Protein AF-0000000079762335 (afdb_homodimer)

Organism: NCBI:txid410072

Secondary structure (DSSP, 8-state):
--TT--EEEE--GGGHHHHHHHHHHHHHH-SSS---SPPPHHHHHHHHHHHHTTS-EEEEEETTEEEEEEEEEESTT-GGGTTEEEEEEEE-TT-TTSSHHHHHHHHHHHHHHHTT--EEEEEEEE-SS--SS--SHHHHHHHHTT-EEEEEEEEEEEETTEEEEEEEEEEE-S---SSPPPPPPGGG-/--TT--EEEE--GGGHHHHHHHHHHHHHH-SSS---SPPPHHHHHHHHHHHHTTS-EEEEEETTEEEEEEEEEESTTSGGGTTEEEEEEEE-TT-TTSSHHHHHHHHHHHHHHHTT--EEEEEEEE-SS--SS--SHHHHHHHHTT-EEEEEEEEEEEETTEEEEEEEEEEE-S---SSPPPPPPGGG-

Structure (mmCIF, N/CA/C/O backbone):
data_AF-0000000079762335-model_v1
#
loop_
_entity.id
_entity.type
_entity.pdbx_description
1 polymer 'GNAT family N-acetyltransferase'
#
loop_
_atom_site.group_PDB
_atom_site.id
_atom_site.type_symbol
_atom_site.label_atom_id
_atom_site.label_alt_id
_atom_site.label_comp_id
_atom_site.label_asym_id
_atom_site.label_entity_id
_atom_site.label_seq_id
_atom_site.pdbx_PDB_ins_code
_atom_site.Cartn_x
_atom_site.Cartn_y
_atom_site.Cartn_z
_atom_site.occupancy
_atom_site.B_iso_or_equiv
_atom_site.auth_seq_id
_atom_site.auth_comp_id
_atom_site.auth_asym_id
_atom_site.auth_atom_id
_atom_site.pdbx_PDB_model_num
ATOM 1 N N . MET A 1 1 ? -12.805 40.188 17.719 1 39.19 1 MET A N 1
ATOM 2 C CA . MET A 1 1 ? -12.898 38.875 17.109 1 39.19 1 MET A CA 1
ATOM 3 C C . MET A 1 1 ? -11.656 38.031 17.438 1 39.19 1 MET A C 1
ATOM 5 O O . MET A 1 1 ? -10.531 38.469 17.188 1 39.19 1 MET A O 1
ATOM 9 N N . ASN A 1 2 ? -11.445 37.188 18.391 1 46.25 2 ASN A N 1
ATOM 10 C CA . ASN A 1 2 ? -10.258 36.562 18.969 1 46.25 2 ASN A CA 1
ATOM 11 C C . ASN A 1 2 ? -9.445 35.812 17.891 1 46.25 2 ASN A C 1
ATOM 13 O O . ASN A 1 2 ? -9.891 34.812 17.359 1 46.25 2 ASN A O 1
ATOM 17 N N . THR A 1 3 ? -8.609 36.5 17.172 1 55.03 3 THR A N 1
ATOM 18 C CA . THR A 1 3 ? -7.773 36.406 15.969 1 55.03 3 THR A CA 1
ATOM 19 C C . THR A 1 3 ? -6.953 35.125 15.969 1 55.03 3 THR A C 1
ATOM 21 O O . THR A 1 3 ? -6.449 34.719 14.922 1 55.03 3 THR A O 1
ATOM 24 N N . ASN A 1 4 ? -6.883 34.281 17.062 1 70.44 4 ASN A N 1
ATOM 25 C CA . ASN A 1 4 ? -5.934 33.188 17.219 1 70.44 4 ASN A CA 1
ATOM 26 C C . ASN A 1 4 ? -6.613 31.828 17.078 1 70.44 4 ASN A C 1
ATOM 28 O O . ASN A 1 4 ? -5.992 30.781 17.297 1 70.44 4 ASN A O 1
ATOM 32 N N . GLU A 1 5 ? -7.812 32 16.562 1 88.44 5 GLU A N 1
ATOM 33 C CA . GLU A 1 5 ? -8.562 30.75 16.531 1 88.44 5 GLU A CA 1
ATOM 34 C C . GLU A 1 5 ? -8.297 29.984 15.234 1 88.44 5 GLU A C 1
ATOM 36 O O . GLU A 1 5 ? -8.195 30.578 14.156 1 88.44 5 GLU A O 1
ATOM 41 N N . ILE A 1 6 ? -8.141 28.688 15.289 1 94.94 6 ILE A N 1
ATOM 42 C CA . ILE A 1 6 ? -7.934 27.812 14.148 1 94.94 6 ILE A CA 1
ATOM 43 C C . ILE A 1 6 ? -9.281 27.406 13.562 1 94.94 6 ILE A C 1
ATOM 45 O O . ILE A 1 6 ? -10.172 26.953 14.289 1 94.94 6 ILE A O 1
ATOM 49 N N . LYS A 1 7 ? -9.484 27.672 12.25 1 96.69 7 LYS A N 1
ATOM 50 C CA . LYS A 1 7 ? -10.68 27.25 11.531 1 96.69 7 LYS A CA 1
ATOM 51 C C . LYS A 1 7 ? -10.359 26.141 10.547 1 96.69 7 LYS A C 1
ATOM 53 O O . LYS A 1 7 ? -9.375 26.203 9.805 1 96.69 7 LYS A O 1
ATOM 58 N N . ILE A 1 8 ? -11.18 25.078 10.562 1 98.25 8 ILE A N 1
ATOM 59 C CA . ILE A 1 8 ? -11.031 23.969 9.625 1 98.25 8 ILE A CA 1
ATOM 60 C C . ILE A 1 8 ? -12.047 24.109 8.5 1 98.25 8 ILE A C 1
ATOM 62 O O . ILE A 1 8 ? -13.234 24.344 8.75 1 98.25 8 ILE A O 1
ATOM 66 N N . ARG A 1 9 ? -11.625 23.969 7.309 1 98.25 9 ARG A N 1
ATOM 67 C CA . ARG A 1 9 ? -12.531 24.016 6.164 1 98.25 9 ARG A CA 1
ATOM 68 C C . ARG A 1 9 ? -12.039 23.094 5.047 1 98.25 9 ARG A C 1
ATOM 70 O O . ARG A 1 9 ? -10.867 22.719 5.016 1 98.25 9 ARG A O 1
ATOM 77 N N . PRO A 1 10 ? -12.93 22.688 4.086 1 98.62 10 PRO A N 1
ATOM 78 C CA . PRO A 1 10 ? -12.469 21.938 2.922 1 98.62 10 PRO A CA 1
ATOM 79 C C . PRO A 1 10 ? -11.484 22.719 2.053 1 98.62 10 PRO A C 1
ATOM 81 O O . PRO A 1 10 ? -11.633 23.922 1.892 1 98.62 10 PRO A O 1
ATOM 84 N N . ALA A 1 11 ? -10.547 22.031 1.543 1 98.75 11 ALA A N 1
ATOM 85 C CA . ALA A 1 11 ? -9.617 22.625 0.591 1 98.75 11 ALA A CA 1
ATOM 86 C C . ALA A 1 11 ? -10.258 22.781 -0.78 1 98.75 11 ALA A C 1
ATOM 88 O O . ALA A 1 11 ? -11.242 22.109 -1.101 1 98.75 11 ALA A O 1
ATOM 89 N N . THR A 1 12 ? -9.75 23.719 -1.534 1 98.06 12 THR A N 1
ATOM 90 C CA . THR A 1 12 ? -10.047 23.875 -2.955 1 98.06 12 THR A CA 1
ATOM 91 C C . THR A 1 12 ? -8.758 23.906 -3.773 1 98.06 12 THR A C 1
ATOM 93 O O . THR A 1 12 ? -7.66 24 -3.217 1 98.06 12 THR A O 1
ATOM 96 N N . GLU A 1 13 ? -8.93 23.781 -5.039 1 98.25 13 GLU A N 1
ATOM 97 C CA . GLU A 1 13 ? -7.758 23.828 -5.91 1 98.25 13 GLU A CA 1
ATOM 98 C C . GLU A 1 13 ? -7.004 25.141 -5.754 1 98.25 13 GLU A C 1
ATOM 100 O O . GLU A 1 13 ? -5.789 25.203 -5.941 1 98.25 13 GLU A O 1
ATOM 105 N N . ALA A 1 14 ? -7.688 26.172 -5.398 1 98.12 14 ALA A N 1
ATOM 106 C CA . ALA A 1 14 ? -7.082 27.5 -5.234 1 98.12 14 ALA A CA 1
ATOM 107 C C . ALA A 1 14 ? -6.105 27.5 -4.059 1 98.12 14 ALA A C 1
ATOM 109 O O . ALA A 1 14 ? -5.277 28.406 -3.943 1 98.12 14 ALA A O 1
ATOM 110 N N . ASP A 1 15 ? -6.203 26.531 -3.207 1 98.75 15 ASP A N 1
ATOM 111 C CA . ASP A 1 15 ? -5.344 26.438 -2.029 1 98.75 15 ASP A CA 1
ATOM 112 C C . ASP A 1 15 ? -4.027 25.75 -2.361 1 98.75 15 ASP A C 1
ATOM 114 O O . ASP A 1 15 ? -3.127 25.672 -1.521 1 98.75 15 ASP A O 1
ATOM 118 N N . ALA A 1 16 ? -3.879 25.25 -3.553 1 98.88 16 ALA A N 1
ATOM 119 C CA . ALA A 1 16 ? -2.803 24.328 -3.91 1 98.88 16 ALA A CA 1
ATOM 120 C C . ALA A 1 16 ? -1.437 24.938 -3.643 1 98.88 16 ALA A C 1
ATOM 122 O O . ALA A 1 16 ? -0.554 24.297 -3.074 1 98.88 16 ALA A O 1
ATOM 123 N N . ALA A 1 17 ? -1.264 26.156 -4.004 1 98.81 17 ALA A N 1
ATOM 124 C CA . ALA A 1 17 ? 0.036 26.812 -3.844 1 98.81 17 ALA A CA 1
ATOM 125 C C . ALA A 1 17 ? 0.42 26.906 -2.371 1 98.81 17 ALA A C 1
ATOM 127 O O . ALA A 1 17 ? 1.561 26.625 -1.998 1 98.81 17 ALA A O 1
ATOM 128 N N . GLU A 1 18 ? -0.488 27.328 -1.561 1 98.69 18 GLU A N 1
ATOM 129 C CA . GLU A 1 18 ? -0.223 27.469 -0.132 1 98.69 18 GLU A CA 1
ATOM 130 C C . GLU A 1 18 ? 0.026 26.109 0.518 1 98.69 18 GLU A C 1
ATOM 132 O O . GLU A 1 18 ? 0.921 25.969 1.353 1 98.69 18 GLU A O 1
ATOM 137 N N . ILE A 1 19 ? -0.748 25.156 0.157 1 98.88 19 ILE A N 1
ATOM 138 C CA . ILE A 1 19 ? -0.583 23.812 0.705 1 98.88 19 ILE A CA 1
ATOM 139 C C . ILE A 1 19 ? 0.773 23.25 0.287 1 98.88 19 ILE A C 1
ATOM 141 O O . ILE A 1 19 ? 1.482 22.641 1.103 1 98.88 19 ILE A O 1
ATOM 145 N N . LEU A 1 20 ? 1.131 23.438 -0.973 1 98.88 20 LEU A N 1
ATOM 146 C CA . LEU A 1 20 ? 2.42 22.953 -1.468 1 98.88 20 LEU A CA 1
ATOM 147 C C . LEU A 1 20 ? 3.568 23.609 -0.701 1 98.88 20 LEU A C 1
ATOM 149 O O . LEU A 1 20 ? 4.59 22.969 -0.449 1 98.88 20 LEU A O 1
ATOM 153 N N . SER A 1 21 ? 3.404 24.844 -0.386 1 98.5 21 SER A N 1
ATOM 154 C CA . SER A 1 21 ? 4.438 25.547 0.366 1 98.5 21 SER A CA 1
ATOM 155 C C . SER A 1 21 ? 4.648 24.922 1.74 1 98.5 21 SER A C 1
ATOM 157 O O . SER A 1 21 ? 5.746 24.984 2.295 1 98.5 21 SER A O 1
ATOM 159 N N . ILE A 1 22 ? 3.623 24.344 2.303 1 98.5 22 ILE A N 1
ATOM 160 C CA . ILE A 1 22 ? 3.734 23.625 3.562 1 98.5 22 ILE A CA 1
ATOM 161 C C . ILE A 1 22 ? 4.418 22.281 3.322 1 98.5 22 ILE A C 1
ATOM 163 O O . ILE A 1 22 ? 5.246 21.844 4.125 1 98.5 22 ILE A O 1
ATOM 167 N N . TYR A 1 23 ? 4.164 21.641 2.215 1 98.56 23 TYR A N 1
ATOM 168 C CA . TYR A 1 23 ? 4.59 20.281 1.928 1 98.56 23 TYR A CA 1
ATOM 169 C C . TYR A 1 23 ? 6.047 20.25 1.477 1 98.56 23 TYR A C 1
ATOM 171 O O . TYR A 1 23 ? 6.793 19.328 1.838 1 98.56 23 TYR A O 1
ATOM 179 N N . ALA A 1 24 ? 6.484 21.172 0.791 1 98.56 24 ALA A N 1
ATOM 180 C CA . ALA A 1 24 ? 7.773 21.188 0.102 1 98.56 24 ALA A CA 1
ATOM 181 C C . ALA A 1 24 ? 8.922 20.969 1.087 1 98.56 24 ALA A C 1
ATOM 183 O O . ALA A 1 24 ? 9.797 20.141 0.865 1 98.56 24 ALA A O 1
ATOM 184 N N . PRO A 1 25 ? 8.922 21.641 2.217 1 98 25 PRO A N 1
ATOM 185 C CA . PRO A 1 25 ? 10.031 21.422 3.154 1 98 25 PRO A CA 1
ATOM 186 C C . PRO A 1 25 ? 10.055 20 3.725 1 98 25 PRO A C 1
ATOM 188 O O . PRO A 1 25 ? 11.117 19.5 4.109 1 98 25 PRO A O 1
ATOM 191 N N . TYR A 1 26 ? 8.914 19.359 3.83 1 97.88 26 TYR A N 1
ATOM 192 C CA . TYR A 1 26 ? 8.891 17.969 4.273 1 97.88 26 TYR A CA 1
ATOM 193 C C . TYR A 1 26 ? 9.617 17.062 3.283 1 97.88 26 TYR A C 1
ATOM 195 O O . TYR A 1 26 ? 10.172 16.031 3.666 1 97.88 26 TYR A O 1
ATOM 203 N N . ILE A 1 27 ? 9.602 17.391 1.984 1 98.06 27 ILE A N 1
ATOM 204 C CA . ILE A 1 27 ? 10.289 16.625 0.947 1 98.06 27 ILE A CA 1
ATOM 205 C C . ILE A 1 27 ? 11.781 16.953 0.968 1 98.06 27 ILE A C 1
ATOM 207 O O . ILE A 1 27 ? 12.617 16.047 1.004 1 98.06 27 ILE A O 1
ATOM 211 N N . THR A 1 28 ? 12.133 18.234 1.067 1 98.12 28 THR A N 1
ATOM 212 C CA . THR A 1 28 ? 13.508 18.672 0.856 1 98.12 28 THR A CA 1
ATOM 213 C C . THR A 1 28 ? 14.336 18.484 2.129 1 98.12 28 THR A C 1
ATOM 215 O O . THR A 1 28 ? 15.539 18.25 2.066 1 98.12 28 THR A O 1
ATOM 218 N N . ASP A 1 29 ? 13.625 18.5 3.26 1 97.81 29 ASP A N 1
ATOM 219 C CA . ASP A 1 29 ? 14.414 18.656 4.477 1 97.81 29 ASP A CA 1
ATOM 220 C C . ASP A 1 29 ? 14.18 17.5 5.441 1 97.81 29 ASP A C 1
ATOM 222 O O . ASP A 1 29 ? 14.812 17.422 6.492 1 97.81 29 ASP A O 1
ATOM 226 N N . THR A 1 30 ? 13.273 16.594 5.094 1 98.06 30 THR A N 1
ATOM 227 C CA . THR A 1 30 ? 12.969 15.516 6.035 1 98.06 30 THR A CA 1
ATOM 228 C C . THR A 1 30 ? 12.773 14.195 5.297 1 98.06 30 THR A C 1
ATOM 230 O O . THR A 1 30 ? 12.734 14.164 4.066 1 98.06 30 THR A O 1
ATOM 233 N N . ALA A 1 31 ? 12.703 13.125 6.051 1 97.94 31 ALA A N 1
ATOM 234 C CA . ALA A 1 31 ? 12.359 11.805 5.527 1 97.94 31 ALA A CA 1
ATOM 235 C C . ALA A 1 31 ? 10.961 11.375 5.969 1 97.94 31 ALA A C 1
ATOM 237 O O . ALA A 1 31 ? 10.656 10.188 6.016 1 97.94 31 ALA A O 1
ATOM 238 N N . ILE A 1 32 ? 10.188 12.414 6.359 1 96.94 32 ILE A N 1
ATOM 239 C CA . ILE A 1 32 ? 8.812 12.125 6.766 1 96.94 32 ILE A CA 1
ATOM 240 C C . ILE A 1 32 ? 8.031 11.578 5.574 1 96.94 32 ILE A C 1
ATOM 242 O O . ILE A 1 32 ? 7.289 10.602 5.707 1 96.94 32 ILE A O 1
ATOM 246 N N . THR A 1 33 ? 8.164 12.242 4.438 1 95.5 33 THR A N 1
ATOM 247 C CA . THR A 1 33 ? 7.668 11.719 3.172 1 95.5 33 THR A CA 1
ATOM 248 C C . THR A 1 33 ? 8.812 11.156 2.336 1 95.5 33 THR A C 1
ATOM 250 O O . THR A 1 33 ? 9.914 11.719 2.314 1 95.5 33 THR A O 1
ATOM 253 N N . PHE A 1 34 ? 8.609 10.102 1.662 1 96.25 34 PHE A N 1
ATOM 254 C CA . PHE A 1 34 ? 9.664 9.445 0.892 1 96.25 34 PHE A CA 1
ATOM 255 C C . PHE A 1 34 ? 9.68 9.953 -0.543 1 96.25 34 PHE A C 1
ATOM 257 O O . PHE A 1 34 ? 10.18 9.273 -1.442 1 96.25 34 PHE A O 1
ATOM 264 N N . GLU A 1 35 ? 9.109 11.102 -0.723 1 95.69 35 GLU A N 1
ATOM 265 C CA . GLU A 1 35 ? 9.227 11.781 -2.01 1 95.69 35 GLU A CA 1
ATOM 266 C C . GLU A 1 35 ? 10.555 12.516 -2.131 1 95.69 35 GLU A C 1
ATOM 268 O O . GLU A 1 35 ? 11.016 13.141 -1.173 1 95.69 35 GLU A O 1
ATOM 273 N N . TYR A 1 36 ? 11.188 12.43 -3.311 1 96.88 36 TYR A N 1
ATOM 274 C CA . TYR A 1 36 ? 12.484 13.062 -3.529 1 96.88 36 TYR A CA 1
ATOM 275 C C . TYR A 1 36 ? 12.312 14.461 -4.117 1 96.88 36 TYR A C 1
ATOM 277 O O . TYR A 1 36 ? 13.031 15.391 -3.74 1 96.88 36 TYR A O 1
ATOM 285 N N . ASP A 1 37 ? 11.344 14.555 -5.027 1 97.31 37 ASP A N 1
ATOM 286 C CA . ASP A 1 37 ? 11.203 15.789 -5.785 1 97.31 37 ASP A CA 1
ATOM 287 C C . ASP A 1 37 ? 9.906 16.516 -5.43 1 97.31 37 ASP A C 1
ATOM 289 O O . ASP A 1 37 ? 8.852 15.883 -5.332 1 97.31 37 ASP A O 1
ATOM 293 N N . VAL A 1 38 ? 10.016 17.766 -5.285 1 98.31 38 VAL A N 1
ATOM 294 C CA . VAL A 1 38 ? 8.82 18.578 -5.082 1 98.31 38 VAL A CA 1
ATOM 295 C C . VAL A 1 38 ? 7.984 18.594 -6.359 1 98.31 38 VAL A C 1
ATOM 297 O O . VAL A 1 38 ? 8.484 18.922 -7.434 1 98.31 38 VAL A O 1
ATOM 300 N N . PRO A 1 39 ? 6.789 18.188 -6.254 1 98.25 39 PRO A N 1
ATOM 301 C CA . PRO A 1 39 ? 5.969 18.234 -7.469 1 98.25 39 PRO A CA 1
ATOM 302 C C . PRO A 1 39 ? 5.746 19.656 -7.98 1 98.25 39 PRO A C 1
ATOM 304 O O . PRO A 1 39 ? 5.84 20.609 -7.207 1 98.25 39 PRO A O 1
ATOM 307 N N . THR A 1 40 ? 5.395 19.719 -9.219 1 98.62 40 THR A N 1
ATOM 308 C CA . THR A 1 40 ? 4.984 21.016 -9.758 1 98.62 40 THR A CA 1
ATOM 309 C C . THR A 1 40 ? 3.625 21.422 -9.188 1 98.62 40 THR A C 1
ATOM 311 O O . THR A 1 40 ? 2.871 20.594 -8.695 1 98.62 40 THR A O 1
ATOM 314 N N . LEU A 1 41 ? 3.393 22.734 -9.297 1 98.69 41 LEU A N 1
ATOM 315 C CA . LEU A 1 41 ? 2.096 23.219 -8.836 1 98.69 41 LEU A CA 1
ATOM 316 C C . LEU A 1 41 ? 0.96 22.547 -9.602 1 98.69 41 LEU A C 1
ATOM 318 O O . LEU A 1 41 ? -0.076 22.219 -9.023 1 98.69 41 LEU A O 1
ATOM 322 N N . GLU A 1 42 ? 1.124 22.297 -10.875 1 98.62 42 GLU A N 1
ATOM 323 C CA . GLU A 1 42 ? 0.109 21.656 -11.703 1 98.62 42 GLU A CA 1
ATOM 324 C C . GLU A 1 42 ? -0.143 20.219 -11.266 1 98.62 42 GLU A C 1
ATOM 326 O O . GLU A 1 42 ? -1.293 19.812 -11.102 1 98.62 42 GLU A O 1
ATOM 331 N N . GLU A 1 43 ? 0.912 19.531 -11.055 1 98.44 43 GLU A N 1
ATOM 332 C CA . GLU A 1 43 ? 0.799 18.156 -10.586 1 98.44 43 GLU A CA 1
ATOM 333 C C . GLU A 1 43 ? 0.1 18.094 -9.227 1 98.44 43 GLU A C 1
ATOM 335 O O . GLU A 1 43 ? -0.784 17.266 -9.023 1 98.44 43 GLU A O 1
ATOM 340 N N . PHE A 1 44 ? 0.51 18.984 -8.406 1 98.69 44 PHE A N 1
ATOM 341 C CA . PHE A 1 44 ? -0.017 19 -7.047 1 98.69 44 PHE A CA 1
ATOM 342 C C . PHE A 1 44 ? -1.492 19.391 -7.043 1 98.69 44 PHE A C 1
ATOM 344 O O . PHE A 1 44 ? -2.287 18.812 -6.301 1 98.69 44 PHE A O 1
ATOM 351 N N . THR A 1 45 ? -1.851 20.312 -7.832 1 98.75 45 THR A N 1
ATOM 352 C CA . THR A 1 45 ? -3.252 20.688 -7.996 1 98.75 45 THR A CA 1
ATOM 353 C C . THR A 1 45 ? -4.074 19.5 -8.477 1 98.75 45 THR A C 1
ATOM 355 O O . THR A 1 45 ? -5.199 19.281 -8.016 1 98.75 45 THR A O 1
ATOM 358 N N . GLY A 1 46 ? -3.529 18.766 -9.383 1 98.62 46 GLY A N 1
ATOM 359 C CA . GLY A 1 46 ? -4.176 17.547 -9.852 1 98.62 46 GLY A CA 1
ATOM 360 C C . GLY A 1 46 ? -4.398 16.531 -8.75 1 98.62 46 GLY A C 1
ATOM 361 O O . GLY A 1 46 ? -5.434 15.859 -8.703 1 98.62 46 GLY A O 1
ATOM 362 N N . ARG A 1 47 ? -3.43 16.422 -7.828 1 98.31 47 ARG A N 1
ATOM 363 C CA . ARG A 1 47 ? -3.574 15.516 -6.695 1 98.31 47 ARG A CA 1
ATOM 364 C C . ARG A 1 47 ? -4.75 15.922 -5.816 1 98.31 47 ARG A C 1
ATOM 366 O O . ARG A 1 47 ? -5.539 15.07 -5.391 1 98.31 47 ARG A O 1
ATOM 373 N N . ILE A 1 48 ? -4.816 17.203 -5.539 1 98.69 48 ILE A N 1
ATOM 374 C CA . ILE A 1 48 ? -5.902 17.719 -4.715 1 98.69 48 ILE A CA 1
ATOM 375 C C . ILE A 1 48 ? -7.242 17.438 -5.391 1 98.69 48 ILE A C 1
ATOM 377 O O . ILE A 1 48 ? -8.172 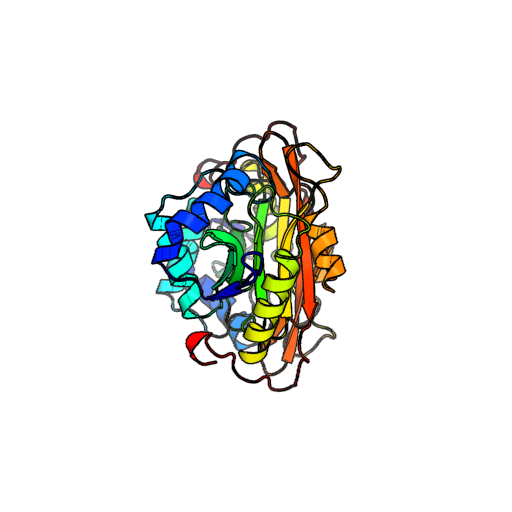16.938 -4.762 1 98.69 48 ILE A O 1
ATOM 381 N N . ARG A 1 49 ? -7.297 17.719 -6.676 1 98.31 49 ARG A N 1
ATOM 382 C CA . ARG A 1 49 ? -8.508 17.5 -7.457 1 98.31 49 ARG A CA 1
ATOM 383 C C . ARG A 1 49 ? -8.93 16.031 -7.422 1 98.31 49 ARG A C 1
ATOM 385 O O . ARG A 1 49 ? -10.109 15.727 -7.234 1 98.31 49 ARG A O 1
ATOM 392 N N . HIS A 1 50 ? -8.023 15.211 -7.625 1 98.06 50 HIS A N 1
ATOM 393 C CA . HIS A 1 50 ? -8.297 13.781 -7.625 1 98.06 50 HIS A CA 1
ATOM 394 C C . HIS A 1 50 ? -8.859 13.32 -6.281 1 98.06 50 HIS A C 1
ATOM 396 O O . HIS A 1 50 ? -9.859 12.602 -6.23 1 98.06 50 HIS A O 1
ATOM 402 N N . THR A 1 51 ? -8.219 13.727 -5.223 1 98.38 51 THR A N 1
ATOM 403 C CA . THR A 1 51 ? -8.641 13.336 -3.879 1 98.38 51 THR A CA 1
ATOM 404 C C . THR A 1 51 ? -10.055 13.836 -3.596 1 98.38 51 THR A C 1
ATOM 406 O O . THR A 1 51 ? -10.891 13.102 -3.066 1 98.38 51 THR A O 1
ATOM 409 N N . LEU A 1 52 ? -10.352 15.008 -3.99 1 98.06 52 LEU A N 1
ATOM 410 C CA . LEU A 1 52 ? -11.617 15.672 -3.684 1 98.06 52 LEU A CA 1
ATOM 411 C C . LEU A 1 52 ? -12.773 14.992 -4.41 1 98.06 52 LEU A C 1
ATOM 413 O O . LEU A 1 52 ? -13.945 15.227 -4.082 1 98.06 52 LEU A O 1
ATOM 417 N N . LYS A 1 53 ? -12.516 14.141 -5.375 1 97.44 53 LYS A N 1
ATOM 418 C CA . LYS A 1 53 ? -13.57 13.406 -6.074 1 97.44 53 LYS A CA 1
ATOM 419 C C . LYS A 1 53 ? -14.312 12.469 -5.125 1 97.44 53 LYS A C 1
ATOM 421 O O . LYS A 1 53 ? -15.5 12.203 -5.312 1 97.44 53 LYS A O 1
ATOM 426 N N . LYS A 1 54 ? -13.609 12.078 -4.074 1 97.88 54 LYS A N 1
ATOM 427 C CA . LYS A 1 54 ? -14.242 11.055 -3.252 1 97.88 54 LYS A CA 1
ATOM 428 C C . LYS A 1 54 ? -13.992 11.312 -1.769 1 97.88 54 LYS A C 1
ATOM 430 O O . LYS A 1 54 ? -14.82 10.969 -0.924 1 97.88 54 LYS A O 1
ATOM 435 N N . TYR A 1 55 ? -12.883 11.898 -1.416 1 98.75 55 TYR A N 1
ATOM 436 C CA . TYR A 1 55 ? -12.461 11.922 -0.021 1 98.75 55 TYR A CA 1
ATOM 437 C C . TYR A 1 55 ? -12.32 13.359 0.481 1 98.75 55 TYR A C 1
ATOM 439 O O . TYR A 1 55 ? -12.188 14.289 -0.314 1 98.75 55 TYR A O 1
ATOM 447 N N . PRO A 1 56 ? -12.305 13.547 1.781 1 98.88 56 PRO A N 1
ATOM 448 C CA . PRO A 1 56 ? -12.094 14.883 2.35 1 98.88 56 PRO A CA 1
ATOM 449 C C . PRO A 1 56 ? -10.648 15.352 2.213 1 98.88 56 PRO A C 1
ATOM 451 O O . PRO A 1 56 ? -9.719 14.547 2.324 1 98.88 56 PRO A O 1
ATOM 454 N N . TYR A 1 57 ? -10.516 16.547 1.956 1 98.94 57 TYR A N 1
ATOM 455 C CA . TYR A 1 57 ? -9.297 17.344 2 1 98.94 57 TYR A CA 1
ATOM 456 C C . TYR A 1 57 ? -9.523 18.641 2.775 1 98.94 57 TYR A C 1
ATOM 458 O O . TYR A 1 57 ? -10.25 19.516 2.318 1 98.94 57 TYR A O 1
ATOM 466 N N . LEU A 1 58 ? -8.867 18.703 3.957 1 98.88 58 LEU A N 1
ATOM 467 C CA . LEU A 1 58 ? -9.164 19.797 4.883 1 98.88 58 LEU A CA 1
ATOM 468 C C . LEU A 1 58 ? -7.926 20.641 5.145 1 98.88 58 LEU A C 1
ATOM 470 O O . LEU A 1 58 ? -6.812 20.125 5.223 1 98.88 58 LEU A O 1
ATOM 474 N N . VAL A 1 59 ? -8.156 21.922 5.371 1 98.81 59 VAL A N 1
ATOM 475 C CA . VAL A 1 59 ? -7.078 22.812 5.758 1 98.81 59 VAL A CA 1
ATOM 476 C C . VAL A 1 59 ? -7.426 23.5 7.082 1 98.81 59 VAL A C 1
ATOM 478 O O . VAL A 1 59 ? -8.602 23.75 7.367 1 98.81 59 VAL A O 1
ATOM 481 N N . ALA A 1 60 ? -6.441 23.703 7.875 1 98.56 60 ALA A N 1
ATOM 482 C CA . ALA A 1 60 ? -6.527 24.531 9.07 1 98.56 60 ALA A CA 1
ATOM 483 C C . ALA A 1 60 ? -6.043 25.953 8.789 1 98.56 60 ALA A C 1
ATOM 485 O O . ALA A 1 60 ? -4.926 26.156 8.297 1 98.56 60 ALA A O 1
ATOM 486 N N . VAL A 1 61 ? -6.879 26.953 9.141 1 97.94 61 VAL A N 1
ATOM 487 C CA . VAL A 1 61 ? -6.582 28.344 8.812 1 97.94 61 VAL A CA 1
ATOM 488 C C . VAL A 1 61 ? -6.5 29.172 10.094 1 97.94 61 VAL A C 1
ATOM 490 O O . VAL A 1 61 ? -7.375 29.062 10.961 1 97.94 61 VAL A O 1
ATOM 493 N N . ARG A 1 62 ? -5.441 29.859 10.227 1 95.75 62 ARG A N 1
ATOM 494 C CA . ARG A 1 62 ? -5.246 30.844 11.289 1 95.75 62 ARG A CA 1
ATOM 495 C C . ARG A 1 62 ? -4.77 32.156 10.719 1 95.75 62 ARG A C 1
ATOM 497 O O . ARG A 1 62 ? -3.779 32.219 9.984 1 95.75 62 ARG A O 1
ATOM 504 N N . ASP A 1 63 ? -5.461 33.281 11.031 1 92.81 63 ASP A N 1
ATOM 505 C CA . ASP A 1 63 ? -5.102 34.625 10.555 1 92.81 63 ASP A CA 1
ATOM 506 C C . ASP A 1 63 ? -4.949 34.656 9.039 1 92.81 63 ASP A C 1
ATOM 508 O O . ASP A 1 63 ? -3.93 35.094 8.516 1 92.81 63 ASP A O 1
ATOM 512 N N . SER A 1 64 ? -5.824 33.938 8.312 1 94.19 64 SER A N 1
ATOM 513 C CA . SER A 1 64 ? -5.961 33.906 6.863 1 94.19 64 SER A CA 1
ATOM 514 C C . SER A 1 64 ? -4.816 33.156 6.211 1 94.19 64 SER A C 1
ATOM 516 O O . SER A 1 64 ? -4.578 33.281 5.008 1 94.19 64 SER A O 1
ATOM 518 N N . GLU A 1 65 ? -4.176 32.375 7.055 1 96.25 65 GLU A N 1
ATOM 519 C CA . GLU A 1 65 ? -3.086 31.531 6.551 1 96.25 65 GLU A CA 1
ATOM 520 C C . GLU A 1 65 ? -3.352 30.062 6.812 1 96.25 65 GLU A C 1
ATOM 522 O O . GLU A 1 65 ? -3.801 29.688 7.898 1 96.25 65 GLU A O 1
ATOM 527 N N . ILE A 1 66 ? -3.096 29.281 5.789 1 98.25 66 ILE A N 1
ATOM 528 C CA . ILE A 1 66 ? -3.176 27.844 6.008 1 98.25 66 ILE A CA 1
ATOM 529 C C . ILE A 1 66 ? -1.957 27.375 6.797 1 98.25 66 ILE A C 1
ATOM 531 O O . ILE A 1 66 ? -0.817 27.562 6.367 1 98.25 66 ILE A O 1
ATOM 535 N N . ILE A 1 67 ? -2.209 26.719 7.953 1 97.94 67 ILE A N 1
ATOM 536 C CA . ILE A 1 67 ? -1.094 26.344 8.82 1 97.94 67 ILE A CA 1
ATOM 537 C C . ILE A 1 67 ? -0.994 24.828 8.914 1 97.94 67 ILE A C 1
ATOM 539 O O . ILE A 1 67 ? -0.141 24.297 9.633 1 97.94 67 ILE A O 1
ATOM 543 N N . GLY A 1 68 ? -1.821 24.078 8.227 1 98.44 68 GLY A N 1
ATOM 544 C CA . GLY A 1 68 ? -1.813 22.625 8.148 1 98.44 68 GLY A CA 1
ATOM 545 C C . GLY A 1 68 ? -2.949 22.062 7.309 1 98.44 68 GLY A C 1
ATOM 546 O O . GLY A 1 68 ? -3.865 22.797 6.93 1 98.44 68 GLY A O 1
ATOM 547 N N . TYR A 1 69 ? -2.812 20.844 6.973 1 98.81 69 TYR A N 1
ATOM 548 C CA . TYR A 1 69 ? -3.873 20.203 6.211 1 98.81 69 TYR A CA 1
ATOM 549 C C . TYR A 1 69 ? -3.871 18.688 6.457 1 98.81 69 TYR A C 1
ATOM 551 O O . TYR A 1 69 ? -2.877 18.125 6.926 1 98.81 69 TYR A O 1
ATOM 559 N N . ALA A 1 70 ? -4.961 18.078 6.234 1 98.81 70 ALA A N 1
ATOM 560 C CA . ALA A 1 70 ? -5.164 16.625 6.309 1 98.81 70 ALA A CA 1
ATOM 561 C C . ALA A 1 70 ? -6.109 16.156 5.211 1 98.81 70 ALA A C 1
ATOM 563 O O . ALA A 1 70 ? -7.016 16.875 4.801 1 98.81 70 ALA A O 1
ATOM 564 N N . TYR A 1 71 ? -5.863 15 4.746 1 98.88 71 TYR A N 1
ATOM 565 C CA . TYR A 1 71 ? -6.754 14.414 3.752 1 98.88 71 TYR A CA 1
ATOM 566 C C . TYR A 1 71 ? -6.754 12.898 3.842 1 98.88 71 TYR A C 1
ATOM 568 O O . TYR A 1 71 ? -5.902 12.305 4.512 1 98.88 71 TYR A O 1
ATOM 576 N N . ALA A 1 72 ? -7.727 12.312 3.281 1 98.75 72 ALA A N 1
ATOM 577 C CA . ALA A 1 72 ? -7.797 10.859 3.158 1 98.75 72 ALA A CA 1
ATOM 578 C C . ALA A 1 72 ? -7.711 10.43 1.696 1 98.75 72 ALA A C 1
ATOM 580 O O . ALA A 1 72 ? -7.812 11.258 0.791 1 98.75 72 ALA A O 1
ATOM 581 N N . GLY A 1 73 ? -7.465 9.242 1.473 1 98.31 73 GLY A N 1
ATOM 582 C CA . GLY A 1 73 ? -7.434 8.617 0.158 1 98.31 73 GLY A CA 1
ATOM 583 C C . GLY A 1 73 ? -7.738 7.133 0.192 1 98.31 73 GLY A C 1
ATOM 584 O O . GLY A 1 73 ? -8.023 6.578 1.254 1 98.31 73 GLY A O 1
ATOM 585 N N . ALA A 1 74 ? -7.68 6.598 -1.024 1 96.94 74 ALA A N 1
ATOM 586 C CA . ALA A 1 74 ? -7.984 5.176 -1.138 1 96.94 74 ALA A CA 1
ATOM 587 C C . ALA A 1 74 ? -6.914 4.328 -0.454 1 96.94 74 ALA A C 1
ATOM 589 O O . ALA A 1 74 ? -5.727 4.656 -0.507 1 96.94 74 ALA A O 1
ATOM 590 N N . PHE A 1 75 ? -7.355 3.285 0.202 1 96.44 75 PHE A N 1
ATOM 591 C CA . PHE A 1 75 ? -6.473 2.24 0.709 1 96.44 75 PHE A CA 1
ATOM 592 C C . PHE A 1 75 ? -6.336 1.109 -0.304 1 96.44 75 PHE A C 1
ATOM 594 O O . PHE A 1 75 ? -7.305 0.396 -0.581 1 96.44 75 PHE A O 1
ATOM 601 N N . TYR A 1 76 ? -5.102 0.837 -0.961 1 88.44 76 TYR A N 1
ATOM 602 C CA . TYR A 1 76 ? -4.738 -0.177 -1.945 1 88.44 76 TYR A CA 1
ATOM 603 C C . TYR A 1 76 ? -5.559 -0.016 -3.221 1 88.44 76 TYR A C 1
ATOM 605 O O . TYR A 1 76 ? -5.215 -0.582 -4.262 1 88.44 76 TYR A O 1
ATOM 613 N N . GLY A 1 77 ? -6.723 0.6 -3.256 1 85.19 77 GLY A N 1
ATOM 614 C CA . GLY A 1 77 ? -7.379 1.04 -4.477 1 85.19 77 GLY A CA 1
ATOM 615 C C . GLY A 1 77 ? -8.359 0.024 -5.027 1 85.19 77 GLY A C 1
ATOM 616 O O . GLY A 1 77 ? -8.883 0.189 -6.133 1 85.19 77 GLY A O 1
ATOM 617 N N . ARG A 1 78 ? -8.648 -1.095 -4.516 1 91.81 78 ARG A N 1
ATOM 618 C CA . ARG A 1 78 ? -9.672 -2.035 -4.949 1 91.81 78 ARG A CA 1
ATOM 619 C C . ARG A 1 78 ? -10.984 -1.792 -4.215 1 91.81 78 ARG A C 1
ATOM 621 O O . ARG A 1 78 ? -10.984 -1.357 -3.061 1 91.81 78 ARG A O 1
ATOM 628 N N . ALA A 1 79 ? -12.062 -2.23 -4.848 1 93.31 79 ALA A N 1
ATOM 629 C CA . ALA A 1 79 ? -13.398 -2.01 -4.297 1 93.31 79 ALA A CA 1
ATOM 630 C C . ALA A 1 79 ? -13.57 -2.736 -2.967 1 93.31 79 ALA A C 1
ATOM 632 O O . ALA A 1 79 ? -14.289 -2.266 -2.086 1 93.31 79 ALA A O 1
ATOM 633 N N . ALA A 1 80 ? -12.906 -3.816 -2.814 1 96 80 ALA A N 1
ATOM 634 C CA . ALA A 1 80 ? -13.031 -4.609 -1.593 1 96 80 ALA A CA 1
ATOM 635 C C . ALA A 1 80 ? -12.539 -3.82 -0.379 1 96 80 ALA A C 1
ATOM 637 O O . ALA A 1 80 ? -12.938 -4.109 0.754 1 96 80 ALA A O 1
ATOM 638 N N . TYR A 1 81 ? -11.703 -2.844 -0.61 1 97.75 81 TYR A N 1
ATOM 639 C CA . TYR A 1 81 ? -11.125 -2.045 0.465 1 97.75 81 TYR A CA 1
ATOM 640 C C . TYR A 1 81 ? -11.883 -0.739 0.645 1 97.75 81 TYR A C 1
ATOM 642 O O . TYR A 1 81 ? -11.406 0.178 1.316 1 97.75 81 TYR A O 1
ATOM 650 N N . ASP A 1 82 ? -13.016 -0.547 0.085 1 97.12 82 ASP A N 1
ATOM 651 C CA . ASP A 1 82 ? -13.727 0.725 -0.007 1 97.12 82 ASP A CA 1
ATOM 652 C C . ASP A 1 82 ? -14.008 1.298 1.38 1 97.12 82 ASP A C 1
ATOM 654 O O . ASP A 1 82 ? -14.055 2.518 1.556 1 97.12 82 ASP A O 1
ATOM 658 N N . TRP A 1 83 ? -14.156 0.468 2.385 1 98.5 83 TRP A N 1
ATOM 659 C CA . TRP A 1 83 ? -14.531 0.936 3.715 1 98.5 83 TRP A CA 1
ATOM 660 C C . TRP A 1 83 ? -13.297 1.3 4.535 1 98.5 83 TRP A C 1
ATOM 662 O O . TRP A 1 83 ? -13.398 1.574 5.73 1 98.5 83 TRP A O 1
ATOM 672 N N . SER A 1 84 ? -12.133 1.25 3.863 1 98.5 84 SER A N 1
ATOM 673 C CA . SER A 1 84 ? -10.852 1.637 4.441 1 98.5 84 SER A CA 1
ATOM 674 C C . SER A 1 84 ? -10.29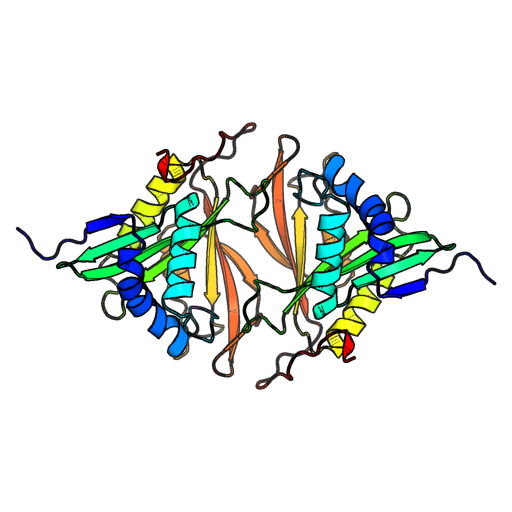7 2.889 3.77 1 98.5 84 SER A C 1
ATOM 676 O O . SER A 1 84 ? -10.438 3.064 2.559 1 98.5 84 SER A O 1
ATOM 678 N N . ALA A 1 85 ? -9.617 3.762 4.543 1 98.62 85 ALA A N 1
ATOM 679 C CA . ALA A 1 85 ? -9.008 4.969 3.99 1 98.62 85 ALA A CA 1
ATOM 680 C C . ALA A 1 85 ? -7.621 5.199 4.574 1 98.62 85 ALA A C 1
ATOM 682 O O . ALA A 1 85 ? -7.379 4.914 5.75 1 98.62 85 ALA A O 1
ATOM 683 N N . GLU A 1 86 ? -6.766 5.664 3.771 1 98.5 86 GLU A N 1
ATOM 684 C CA . GLU A 1 86 ? -5.48 6.164 4.246 1 98.5 86 GLU A CA 1
ATOM 685 C C . GLU A 1 86 ? -5.57 7.637 4.633 1 98.5 86 GLU A C 1
ATOM 687 O O . GLU A 1 86 ? -6.195 8.43 3.93 1 98.5 86 GLU A O 1
ATOM 692 N N . THR A 1 87 ? -4.984 7.988 5.742 1 98.75 87 THR A N 1
ATOM 693 C CA . THR A 1 87 ? -5.039 9.359 6.23 1 98.75 87 THR A CA 1
ATOM 694 C C . THR A 1 87 ? -3.66 10.008 6.184 1 98.75 87 THR A C 1
ATOM 696 O O . THR A 1 87 ? -2.652 9.352 6.457 1 98.75 87 THR A O 1
ATOM 699 N N . THR A 1 88 ? -3.629 11.242 5.883 1 98.38 88 THR A N 1
ATOM 700 C CA . THR A 1 88 ? -2.412 12.047 5.781 1 98.38 88 THR A CA 1
ATOM 701 C C . THR A 1 88 ? -2.58 13.383 6.504 1 98.38 88 THR A C 1
ATOM 703 O O . THR A 1 88 ? -3.666 13.961 6.496 1 98.38 88 THR A O 1
ATOM 706 N N . ILE A 1 89 ? -1.477 13.867 7.074 1 98.31 89 ILE A N 1
ATOM 707 C CA . ILE A 1 89 ? -1.5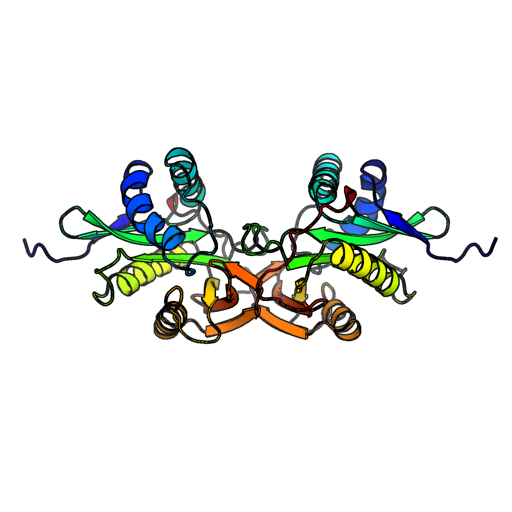18 15.156 7.754 1 98.31 89 ILE A CA 1
ATOM 708 C C . ILE A 1 89 ? -0.152 15.836 7.656 1 98.31 89 ILE A C 1
ATOM 710 O O . ILE A 1 89 ? 0.884 15.18 7.773 1 98.31 89 ILE A O 1
ATOM 714 N N . TYR A 1 90 ? -0.173 17.094 7.441 1 98.19 90 TYR A N 1
ATOM 715 C CA . TYR A 1 90 ? 1.008 17.953 7.48 1 98.19 90 TYR A CA 1
ATOM 716 C C . TYR A 1 90 ? 0.698 19.266 8.172 1 98.19 90 TYR A C 1
ATOM 718 O O . TYR A 1 90 ? -0.32 19.906 7.879 1 98.19 90 TYR A O 1
ATOM 726 N N . VAL A 1 91 ? 1.525 19.641 9.062 1 97.88 91 VAL A N 1
ATOM 727 C CA . VAL A 1 91 ? 1.405 20.906 9.766 1 97.88 91 VAL A CA 1
ATOM 728 C C . VAL A 1 91 ? 2.613 21.781 9.453 1 97.88 91 VAL A C 1
ATOM 730 O O . VAL A 1 91 ? 3.75 21.312 9.43 1 97.88 91 VAL A O 1
ATOM 733 N N . LYS A 1 92 ? 2.324 23.016 9.188 1 97.12 92 LYS A N 1
ATOM 734 C CA . LYS A 1 92 ? 3.379 23.984 8.875 1 97.12 92 LYS A CA 1
ATOM 735 C C . LYS A 1 92 ? 4.465 23.969 9.945 1 97.12 92 LYS A C 1
ATOM 737 O O . LYS A 1 92 ? 4.164 23.938 11.141 1 97.12 92 LYS A O 1
ATOM 742 N N . LYS A 1 93 ? 5.703 24.062 9.477 1 91.62 93 LYS A N 1
ATOM 743 C CA . LYS A 1 93 ? 6.82 24.125 10.414 1 91.62 93 LYS A CA 1
ATOM 744 C C . LYS A 1 93 ? 6.668 25.281 11.391 1 91.62 93 LYS A C 1
ATOM 746 O O . LYS A 1 93 ? 6.324 26.391 10.992 1 91.62 93 LYS A O 1
ATOM 751 N N . GLY A 1 94 ? 6.816 25.047 12.633 1 88.88 94 GLY A N 1
ATOM 752 C CA . GLY A 1 94 ? 6.68 26.094 13.641 1 88.88 94 GLY A CA 1
ATOM 753 C C . GLY A 1 94 ? 5.293 26.156 14.25 1 88.88 94 GLY A C 1
ATOM 754 O O . GLY A 1 94 ? 5.059 26.922 15.195 1 88.88 94 GLY A O 1
ATOM 755 N N . CYS A 1 95 ? 4.375 25.5 13.734 1 86.69 95 CYS A N 1
ATOM 756 C CA . CYS A 1 95 ? 3.004 25.516 14.227 1 86.69 95 CYS A CA 1
ATOM 757 C C . CYS A 1 95 ? 2.652 24.172 14.875 1 86.69 95 CYS A C 1
ATOM 759 O O . CYS A 1 95 ? 1.477 23.875 15.078 1 86.69 95 CYS A O 1
ATOM 761 N N . ARG A 1 96 ? 3.674 23.547 15.227 1 76.81 96 ARG A N 1
ATOM 762 C CA . ARG A 1 96 ? 3.459 22.25 15.852 1 76.81 96 ARG A CA 1
ATOM 763 C C . ARG A 1 96 ? 3.188 22.391 17.344 1 76.81 96 ARG A C 1
ATOM 765 O O . ARG A 1 96 ? 3.607 23.359 17.969 1 76.81 96 ARG A O 1
ATOM 772 N N . HIS A 1 97 ? 2.371 21.516 17.875 1 75.31 97 HIS A N 1
ATOM 773 C CA . HIS A 1 97 ? 2.043 21.438 19.297 1 75.31 97 HIS A CA 1
ATOM 774 C C . HIS A 1 97 ? 1.025 22.5 19.688 1 75.31 97 HIS A C 1
ATOM 776 O O . HIS A 1 97 ? 0.894 22.844 20.859 1 75.31 97 HIS A O 1
ATOM 782 N N . GLY A 1 98 ? 0.396 23.062 18.688 1 81.62 98 GLY A N 1
ATOM 783 C CA . GLY A 1 98 ? -0.636 24.062 18.953 1 81.62 98 GLY A CA 1
ATOM 784 C C . GLY A 1 98 ? -2.041 23.5 18.844 1 81.62 98 GLY A C 1
ATOM 785 O O . GLY A 1 98 ? -3.016 24.25 18.828 1 81.62 98 GLY A O 1
ATOM 786 N N . GLY A 1 99 ? -2.072 22.188 18.688 1 91.44 99 GLY A N 1
ATOM 787 C CA . GLY A 1 99 ? -3.375 21.547 18.625 1 91.44 99 GLY A CA 1
ATOM 788 C C . GLY A 1 99 ? -3.924 21.438 17.219 1 91.44 99 GLY A C 1
ATOM 789 O O . GLY A 1 99 ? -5 20.875 17 1 91.44 99 GLY A O 1
ATOM 790 N N . VAL A 1 100 ? -3.197 21.922 16.25 1 95.31 100 VAL A N 1
ATOM 791 C CA . VAL A 1 100 ? -3.623 21.953 14.852 1 95.31 100 VAL A CA 1
ATOM 792 C C . VAL A 1 100 ? -3.861 20.547 14.344 1 95.31 100 VAL A C 1
ATOM 794 O O . VAL A 1 100 ? -4.898 20.25 13.742 1 95.31 100 VAL A O 1
ATOM 797 N N . GLY A 1 101 ? -2.967 19.609 14.633 1 96.94 101 GLY A N 1
ATOM 798 C CA . GLY A 1 101 ? -3.084 18.234 14.18 1 96.94 101 GLY A CA 1
ATOM 799 C C . GLY A 1 101 ? -4.316 17.531 14.719 1 96.94 101 GLY A C 1
ATOM 800 O O . GLY A 1 101 ? -5.047 16.891 13.961 1 96.94 101 GLY A O 1
ATOM 801 N N . LYS A 1 102 ? -4.52 17.703 15.961 1 96.5 102 LYS A N 1
ATOM 802 C CA . LYS A 1 102 ? -5.676 17.078 16.594 1 96.5 102 LYS A CA 1
ATOM 803 C C . LYS A 1 102 ? -6.98 17.594 15.992 1 96.5 102 LYS A C 1
ATOM 805 O O . LYS A 1 102 ? -7.883 16.812 15.695 1 96.5 102 LYS A O 1
ATOM 810 N N . LEU A 1 103 ? -7.078 18.875 15.797 1 97.25 103 LEU A N 1
ATOM 811 C CA . LEU A 1 103 ? -8.273 19.484 15.219 1 97.25 103 LEU A CA 1
ATOM 812 C C . LEU A 1 103 ? -8.516 18.969 13.805 1 97.25 103 LEU A C 1
ATOM 814 O O . LEU A 1 103 ? -9.656 18.641 13.453 1 97.25 103 LEU A O 1
ATOM 818 N N . LEU A 1 104 ? -7.504 18.906 13.016 1 98.31 104 LEU A N 1
ATOM 819 C CA . LEU A 1 104 ? -7.602 18.391 11.648 1 98.31 104 LEU A CA 1
ATOM 820 C C . LEU A 1 104 ? -8.094 16.953 11.641 1 98.31 104 LEU A C 1
ATOM 822 O O . LEU A 1 104 ? -9.016 16.609 10.898 1 98.31 104 LEU A O 1
ATOM 826 N N . TYR A 1 105 ? -7.492 16.094 12.484 1 98.12 105 TYR A N 1
ATOM 827 C CA . TYR A 1 105 ? -7.84 14.672 12.492 1 98.12 105 TYR A CA 1
ATOM 828 C C . TYR A 1 105 ? -9.25 14.453 13.023 1 98.12 105 TYR A C 1
ATOM 830 O O . TYR A 1 105 ? -9.969 13.562 12.562 1 98.12 105 TYR A O 1
ATOM 838 N N . GLN A 1 106 ? -9.633 15.227 14.008 1 97.69 106 GLN A N 1
ATOM 839 C CA . GLN A 1 106 ? -11 15.125 14.5 1 97.69 106 GLN A CA 1
ATOM 840 C C . GLN A 1 106 ? -12.008 15.438 13.398 1 97.69 106 GLN A C 1
ATOM 842 O O . GLN A 1 106 ? -12.984 14.703 13.219 1 97.69 106 GLN A O 1
ATOM 847 N N . ALA A 1 107 ? -11.734 16.516 12.695 1 98.56 107 ALA A N 1
ATOM 848 C CA . ALA A 1 107 ? -12.602 16.891 11.586 1 98.56 107 ALA A CA 1
ATOM 849 C C . ALA A 1 107 ? -12.57 15.828 10.484 1 98.56 107 ALA A C 1
ATOM 851 O O . ALA A 1 107 ? -13.609 15.492 9.914 1 98.56 107 ALA A O 1
ATOM 852 N N . LEU A 1 108 ? -11.422 15.328 10.188 1 98.75 108 LEU A N 1
ATOM 853 C CA . LEU A 1 108 ? -11.25 14.305 9.164 1 98.75 108 LEU A CA 1
ATOM 854 C C . LEU A 1 108 ? -12.023 13.039 9.523 1 98.75 108 LEU A C 1
ATOM 856 O O . LEU A 1 108 ? -12.758 12.5 8.695 1 98.75 108 LEU A O 1
ATOM 860 N N . GLU A 1 109 ? -11.883 12.609 10.734 1 98.62 109 GLU A N 1
ATOM 861 C CA . GLU A 1 109 ? -12.57 11.406 11.195 1 98.62 109 GLU A CA 1
ATOM 862 C C . GLU A 1 109 ? -14.086 11.578 11.156 1 98.62 109 GLU A C 1
ATOM 864 O O . GLU A 1 109 ? -14.812 10.656 10.797 1 98.62 109 GLU A O 1
ATOM 869 N N . THR A 1 110 ? -14.516 12.734 11.562 1 98.56 110 THR A N 1
ATOM 870 C CA . THR A 1 110 ? -15.945 13.023 11.516 1 98.56 110 THR A CA 1
ATOM 871 C C . THR A 1 110 ? -16.469 12.883 10.094 1 98.56 110 THR A C 1
ATOM 873 O O . THR A 1 110 ? -17.5 12.242 9.875 1 98.56 110 THR A O 1
ATOM 876 N N . ALA A 1 111 ? -15.781 13.461 9.148 1 98.81 111 ALA A N 1
ATOM 877 C CA . ALA A 1 111 ? -16.188 13.375 7.75 1 98.81 111 ALA A CA 1
ATOM 878 C C . ALA A 1 111 ? -16.156 11.93 7.258 1 98.81 111 ALA A C 1
ATOM 880 O O . ALA A 1 111 ? -17.094 11.477 6.586 1 98.81 111 ALA A O 1
ATOM 881 N N . LEU A 1 112 ? -15.141 11.203 7.574 1 98.81 112 LEU A N 1
ATOM 882 C CA . LEU A 1 112 ? -14.977 9.828 7.109 1 98.81 112 LEU A CA 1
ATOM 883 C C . LEU A 1 112 ? -16.047 8.922 7.707 1 98.81 112 LEU A C 1
ATOM 885 O O . LEU A 1 112 ? -16.547 8.023 7.035 1 98.81 112 LEU A O 1
ATOM 889 N N . LYS A 1 113 ? -16.344 9.148 8.945 1 98.56 113 LYS A N 1
ATOM 890 C CA . LYS A 1 113 ? -17.438 8.406 9.555 1 98.56 113 LYS A CA 1
ATOM 891 C C . LYS A 1 113 ? -18.75 8.648 8.82 1 98.56 113 LYS A C 1
ATOM 893 O O . LYS A 1 113 ? -19.5 7.707 8.562 1 98.56 113 LYS A O 1
ATOM 898 N N . ALA A 1 114 ? -18.969 9.867 8.492 1 98.5 114 ALA A N 1
ATOM 899 C CA . ALA A 1 114 ? -20.172 10.227 7.758 1 98.5 114 ALA A CA 1
ATOM 900 C C . ALA A 1 114 ? -20.203 9.578 6.375 1 98.5 114 ALA A C 1
ATOM 902 O O . ALA A 1 114 ? -21.266 9.344 5.809 1 98.5 114 ALA A O 1
ATOM 903 N N . GLN A 1 115 ? -19.094 9.258 5.809 1 98.62 115 GLN A N 1
ATOM 904 C CA . GLN A 1 115 ? -18.984 8.602 4.512 1 98.62 115 GLN A CA 1
ATOM 905 C C . GLN A 1 115 ? -19.156 7.086 4.652 1 98.62 115 GLN A C 1
ATOM 907 O O . GLN A 1 115 ? -19.078 6.355 3.662 1 98.62 115 GLN A O 1
ATOM 912 N N . ASN A 1 116 ? -19.234 6.586 5.828 1 98.5 116 ASN A N 1
ATOM 913 C CA . ASN A 1 116 ? -19.359 5.172 6.16 1 98.5 116 ASN A CA 1
ATOM 914 C C . ASN A 1 116 ? -18.016 4.453 6.086 1 98.5 116 ASN A C 1
ATOM 916 O O . ASN A 1 116 ? -17.969 3.242 5.859 1 98.5 116 ASN A O 1
ATOM 920 N N . ILE A 1 117 ? -16.984 5.18 6.176 1 98.75 117 ILE A N 1
ATOM 921 C CA . ILE A 1 117 ? -15.664 4.566 6.324 1 98.75 117 ILE A CA 1
ATOM 922 C C . ILE A 1 117 ? -15.539 3.934 7.707 1 98.75 117 ILE A C 1
ATOM 924 O O . ILE A 1 117 ? -16.047 4.48 8.695 1 98.75 117 ILE A O 1
ATOM 928 N N . ILE A 1 118 ? -14.773 2.834 7.766 1 98.75 118 ILE A N 1
ATOM 929 C CA . ILE A 1 118 ? -14.695 2.078 9.008 1 98.75 118 ILE A CA 1
ATOM 930 C C . ILE A 1 118 ? -13.242 2.041 9.5 1 98.75 118 ILE A C 1
ATOM 932 O O . ILE A 1 118 ? -12.977 2.266 10.68 1 98.75 118 ILE A O 1
ATOM 936 N N . ASN A 1 119 ? -12.297 1.72 8.602 1 98.75 119 ASN A N 1
ATOM 937 C CA . ASN A 1 119 ? -10.883 1.577 8.945 1 98.75 119 ASN A CA 1
ATOM 938 C C . ASN A 1 119 ? -10.07 2.777 8.477 1 98.75 119 ASN A C 1
ATOM 940 O O . ASN A 1 119 ? -10.148 3.172 7.309 1 98.75 119 ASN A O 1
ATOM 944 N N . LEU A 1 120 ? -9.281 3.32 9.32 1 98.88 120 LEU A N 1
ATOM 945 C CA . LEU A 1 120 ? -8.297 4.34 8.969 1 98.88 120 LEU A CA 1
ATOM 946 C C . LEU A 1 120 ? -6.879 3.791 9.078 1 98.88 120 LEU A C 1
ATOM 948 O O . LEU A 1 120 ? -6.562 3.068 10.023 1 98.88 120 LEU A O 1
ATOM 952 N N . TYR A 1 121 ? -6.082 4.125 8.125 1 98.81 121 TYR A N 1
ATOM 953 C CA . TYR A 1 121 ? -4.691 3.689 8.109 1 98.81 121 TYR A CA 1
ATOM 954 C C . TYR A 1 121 ? -3.752 4.871 7.891 1 98.81 121 TYR A C 1
ATOM 956 O O . TYR A 1 121 ? -3.996 5.715 7.027 1 98.81 121 TYR A O 1
ATOM 964 N N . ALA A 1 122 ? -2.76 4.969 8.664 1 98.56 122 ALA A N 1
ATOM 965 C CA . ALA A 1 122 ? -1.655 5.902 8.453 1 98.56 122 ALA A CA 1
ATOM 966 C C . ALA A 1 122 ? -0.367 5.16 8.117 1 98.56 122 ALA A C 1
ATOM 968 O O . ALA A 1 122 ? 0.043 4.25 8.844 1 98.56 122 ALA A O 1
ATOM 969 N N . CYS A 1 123 ? 0.203 5.445 7.043 1 97.94 123 CYS A N 1
ATOM 970 C CA . CYS A 1 123 ? 1.492 4.93 6.598 1 97.94 123 CYS A CA 1
ATOM 971 C C . CYS A 1 123 ? 2.588 5.973 6.781 1 97.94 123 CYS A C 1
ATOM 973 O O . CYS A 1 123 ? 2.58 7.012 6.113 1 97.94 123 CYS A O 1
ATOM 975 N N . ILE A 1 124 ? 3.49 5.754 7.664 1 97.38 124 ILE A N 1
ATOM 976 C CA . ILE A 1 124 ? 4.391 6.848 8.023 1 97.38 124 ILE A CA 1
ATOM 977 C C . ILE A 1 124 ? 5.832 6.34 8.047 1 97.38 124 ILE A C 1
ATOM 979 O O . ILE A 1 124 ? 6.082 5.184 8.398 1 97.38 124 ILE A O 1
ATOM 983 N N . GLY A 1 125 ? 6.738 7.168 7.641 1 97.88 125 GLY A N 1
ATOM 984 C CA . GLY A 1 125 ? 8.156 6.883 7.816 1 97.88 125 GLY A CA 1
ATOM 985 C C . GLY A 1 125 ? 8.562 6.742 9.273 1 97.88 125 GLY A C 1
ATOM 986 O O . GLY A 1 125 ? 8.055 7.465 10.133 1 97.88 125 GLY A O 1
ATOM 987 N N . TYR A 1 126 ? 9.453 5.867 9.516 1 98.38 126 TYR A N 1
ATOM 988 C CA . TYR A 1 126 ? 9.867 5.539 10.883 1 98.38 126 TYR A CA 1
ATOM 989 C C . TYR A 1 126 ? 11.359 5.242 10.945 1 98.38 126 TYR A C 1
ATOM 991 O O . TYR A 1 126 ? 11.883 4.5 10.117 1 98.38 126 TYR A O 1
ATOM 999 N N . PRO A 1 127 ? 12.07 5.883 11.875 1 98.19 127 PRO A N 1
ATOM 1000 C CA . PRO A 1 127 ? 13.508 5.656 12 1 98.19 127 PRO A CA 1
ATOM 1001 C C . PRO A 1 127 ? 13.852 4.574 13.016 1 98.19 127 PRO A C 1
ATOM 1003 O O . PRO A 1 127 ? 13.055 4.293 13.914 1 98.19 127 PRO A O 1
ATOM 1006 N N . GLU A 1 128 ? 14.953 3.867 12.781 1 96.81 128 GLU A N 1
ATOM 1007 C CA . GLU A 1 128 ? 15.469 3.014 13.844 1 96.81 128 GLU A CA 1
ATOM 1008 C C . GLU A 1 128 ? 15.789 3.824 15.094 1 96.81 128 GLU A C 1
ATOM 1010 O O . GLU A 1 128 ? 15.383 3.463 16.203 1 96.81 128 GLU A O 1
ATOM 1015 N N . GLU A 1 129 ? 16.438 4.934 14.898 1 97.44 129 GLU A N 1
ATOM 1016 C CA . GLU A 1 129 ? 16.719 5.953 15.898 1 97.44 129 GLU A CA 1
ATOM 1017 C C . GLU A 1 129 ? 16.469 7.355 15.344 1 97.44 129 GLU A C 1
ATOM 1019 O O . GLU A 1 129 ? 16.766 7.621 14.172 1 97.44 129 GLU A O 1
ATOM 1024 N N . ASP A 1 130 ? 15.945 8.172 16.234 1 98 130 ASP A N 1
ATOM 1025 C CA . ASP A 1 130 ? 15.727 9.547 15.805 1 98 130 ASP A CA 1
ATOM 1026 C C . ASP A 1 130 ? 16.984 10.133 15.172 1 98 130 ASP A C 1
ATOM 1028 O O . ASP A 1 130 ? 18.094 9.914 15.68 1 98 130 ASP A O 1
ATOM 1032 N N . ASP A 1 131 ? 16.797 10.797 14.07 1 97.88 131 ASP A N 1
ATOM 1033 C CA . ASP A 1 131 ? 17.922 11.523 13.469 1 97.88 131 ASP A CA 1
ATOM 1034 C C . ASP A 1 131 ? 17.469 12.875 12.922 1 97.88 131 ASP A C 1
ATOM 1036 O O . ASP A 1 131 ? 16.391 13.359 13.273 1 97.88 131 ASP A O 1
ATOM 1040 N N . GLU A 1 132 ? 18.266 13.594 12.188 1 97.5 132 GLU A N 1
ATOM 1041 C CA . GLU A 1 132 ? 17.984 14.969 11.781 1 97.5 132 GLU A CA 1
ATOM 1042 C C . GLU A 1 132 ? 16.844 15.031 10.766 1 97.5 132 GLU A C 1
ATOM 1044 O O . GLU A 1 132 ? 16.234 16.078 10.586 1 97.5 132 GLU A O 1
ATOM 1049 N N . TYR A 1 133 ? 16.562 13.922 10.133 1 98.12 133 TYR A N 1
ATOM 1050 C CA . TYR A 1 133 ? 15.609 13.961 9.031 1 98.12 133 TYR A CA 1
ATOM 1051 C C . TYR A 1 133 ? 14.273 13.359 9.453 1 98.12 133 TYR A C 1
ATOM 1053 O O . TYR A 1 133 ? 13.242 13.633 8.836 1 98.12 133 TYR A O 1
ATOM 1061 N N . LEU A 1 134 ? 14.297 12.5 10.469 1 98.31 134 LEU A N 1
ATOM 1062 C CA . LEU A 1 134 ? 13.102 11.75 10.828 1 98.31 134 LEU A CA 1
ATOM 1063 C C . LEU A 1 134 ? 13.109 11.398 12.305 1 98.31 134 LEU A C 1
ATOM 1065 O O . LEU A 1 134 ? 14.117 10.914 12.828 1 98.31 134 LEU A O 1
ATOM 1069 N N . THR A 1 135 ? 12.047 11.672 12.969 1 97.56 135 THR A N 1
ATOM 1070 C CA . THR A 1 135 ? 11.844 11.289 14.367 1 97.56 135 THR A CA 1
ATOM 1071 C C . THR A 1 135 ? 10.633 10.375 14.508 1 97.56 135 THR A C 1
ATOM 1073 O O . THR A 1 135 ? 9.906 10.133 13.539 1 97.56 135 THR A O 1
ATOM 1076 N N . LYS A 1 136 ? 10.406 9.953 15.703 1 97.88 136 LYS A N 1
ATOM 1077 C CA . LYS A 1 136 ? 9.297 9.047 15.977 1 97.88 136 LYS A CA 1
ATOM 1078 C C . LYS A 1 136 ? 8.023 9.812 16.297 1 97.88 136 LYS A C 1
ATOM 1080 O O . LYS A 1 136 ? 7.016 9.219 16.703 1 97.88 136 LYS A O 1
ATOM 1085 N N . ASN A 1 137 ? 8.016 11.102 16.078 1 95.44 137 ASN A N 1
ATOM 1086 C CA . ASN A 1 137 ? 6.934 11.992 16.484 1 95.44 137 ASN A CA 1
ATOM 1087 C C . ASN A 1 137 ? 5.617 11.625 15.797 1 95.44 137 ASN A C 1
ATOM 1089 O O . ASN A 1 137 ? 4.559 11.648 16.438 1 95.44 137 ASN A O 1
ATOM 1093 N N . SER A 1 138 ? 5.676 11.359 14.547 1 96.75 138 SER A N 1
ATOM 1094 C CA . SER A 1 138 ? 4.449 11.039 13.82 1 96.75 138 SER A CA 1
ATOM 1095 C C . SER A 1 138 ? 3.752 9.82 14.422 1 96.75 138 SER A C 1
ATOM 1097 O O . SER A 1 138 ? 2.535 9.828 14.609 1 96.75 138 SER A O 1
ATOM 1099 N N . LYS A 1 139 ? 4.52 8.758 14.68 1 97.75 139 LYS A N 1
ATOM 1100 C CA . LYS A 1 139 ? 3.949 7.574 15.32 1 97.75 139 LYS A CA 1
ATOM 1101 C C . LYS A 1 139 ? 3.303 7.93 16.656 1 97.75 139 LYS A C 1
ATOM 1103 O O . LYS A 1 139 ? 2.184 7.5 16.953 1 97.75 139 LYS A O 1
ATOM 1108 N N . GLN A 1 140 ? 3.975 8.695 17.469 1 96.94 140 GLN A N 1
ATOM 1109 C CA . GLN A 1 140 ? 3.48 9.102 18.781 1 96.94 140 GLN A CA 1
ATOM 1110 C C . GLN A 1 140 ? 2.199 9.914 18.656 1 96.94 140 GLN A C 1
ATOM 1112 O O . GLN A 1 140 ? 1.263 9.734 19.438 1 96.94 140 GLN A O 1
ATOM 1117 N N . PHE A 1 141 ? 2.24 10.82 17.734 1 96.88 141 PHE A N 1
ATOM 1118 C CA . PHE A 1 141 ? 1.057 11.625 17.453 1 96.88 141 PHE A CA 1
ATOM 1119 C C . PHE A 1 141 ? -0.15 10.742 17.172 1 96.88 141 PHE A C 1
ATOM 1121 O O . PHE A 1 141 ? -1.21 10.914 17.781 1 96.88 141 PHE A O 1
ATOM 1128 N N . HIS A 1 142 ? 0.004 9.758 16.297 1 98.31 142 HIS A N 1
ATOM 1129 C CA . HIS A 1 142 ? -1.095 8.875 15.93 1 98.31 142 HIS A CA 1
ATOM 1130 C C . HIS A 1 142 ? -1.507 7.984 17.094 1 98.31 142 HIS A C 1
ATOM 1132 O O . HIS A 1 142 ? -2.697 7.73 17.297 1 98.31 142 HIS A O 1
ATOM 1138 N N . GLU A 1 143 ? -0.528 7.52 17.844 1 98.25 143 GLU A N 1
ATOM 1139 C CA . GLU A 1 143 ? -0.842 6.738 19.031 1 98.25 143 GLU A CA 1
ATOM 1140 C C . GLU A 1 143 ? -1.74 7.523 19.984 1 98.25 143 GLU A C 1
ATOM 1142 O O . GLU A 1 143 ? -2.695 6.973 20.531 1 98.25 143 GLU A O 1
ATOM 1147 N N . HIS A 1 144 ? -1.464 8.773 20.141 1 97.06 144 HIS A N 1
ATOM 1148 C CA . HIS A 1 144 ? -2.242 9.641 21.016 1 97.06 144 HIS A CA 1
ATOM 1149 C C . HIS A 1 144 ? -3.668 9.805 20.5 1 97.06 144 HIS A C 1
ATOM 1151 O O . HIS A 1 144 ? -4.586 10.078 21.281 1 97.06 144 HIS A O 1
ATOM 1157 N N . LEU A 1 145 ? -3.811 9.641 19.234 1 97.38 145 LEU A N 1
ATOM 1158 C CA . LEU A 1 145 ? -5.129 9.805 18.641 1 97.38 145 LEU A CA 1
ATOM 1159 C C . LEU A 1 145 ? -5.859 8.469 18.547 1 97.38 145 LEU A C 1
ATOM 1161 O O . LEU A 1 145 ? -6.922 8.383 17.922 1 97.38 145 LEU A O 1
ATOM 1165 N N . GLY A 1 146 ? -5.277 7.395 19.078 1 98.06 146 GLY A N 1
ATOM 1166 C CA . GLY A 1 146 ? -5.98 6.125 19.188 1 98.06 146 GLY A CA 1
ATOM 1167 C C . GLY A 1 146 ? -5.582 5.137 18.109 1 98.06 146 GLY A C 1
ATOM 1168 O O . GLY A 1 146 ? -6.18 4.062 17.984 1 98.06 146 GLY A O 1
ATOM 1169 N N . TYR A 1 147 ? -4.598 5.48 17.328 1 98.69 147 TYR A N 1
ATOM 1170 C CA . TYR A 1 147 ? -4.09 4.52 16.359 1 98.69 147 TYR A CA 1
ATOM 1171 C C . TYR A 1 147 ? -3.188 3.49 17.031 1 98.69 147 TYR A C 1
ATOM 1173 O O . TYR A 1 147 ? -2.5 3.801 18 1 98.69 147 TYR A O 1
ATOM 1181 N N . ARG A 1 148 ? -3.141 2.32 16.422 1 98.44 148 ARG A N 1
ATOM 1182 C CA . ARG A 1 148 ? -2.27 1.249 16.891 1 98.44 148 ARG A CA 1
ATOM 1183 C C . ARG A 1 148 ? -1.29 0.823 15.805 1 98.44 148 ARG A C 1
ATOM 1185 O O . ARG A 1 148 ? -1.646 0.779 14.625 1 98.44 148 ARG A O 1
ATOM 1192 N N . LEU A 1 149 ? -0.127 0.455 16.203 1 98.69 149 LEU A N 1
ATOM 1193 C CA . LEU A 1 149 ? 0.868 -0.075 15.281 1 98.69 149 LEU A CA 1
ATOM 1194 C C . LEU A 1 149 ? 0.468 -1.461 14.789 1 98.69 149 LEU A C 1
ATOM 1196 O O . LEU A 1 149 ? 0.247 -2.371 15.594 1 98.69 149 LEU A O 1
ATOM 1200 N N . ILE A 1 150 ? 0.434 -1.669 13.469 1 98.69 150 ILE A N 1
ATOM 1201 C CA . ILE A 1 150 ? -0.064 -2.953 12.984 1 98.69 150 ILE A CA 1
ATOM 1202 C C . ILE A 1 150 ? 0.919 -3.547 11.984 1 98.69 150 ILE A C 1
ATOM 1204 O O . ILE A 1 150 ? 0.741 -4.676 11.523 1 98.69 150 ILE A O 1
ATOM 1208 N N . GLY A 1 151 ? 1.905 -2.816 11.617 1 98.62 151 GLY A N 1
ATOM 1209 C CA . GLY A 1 151 ? 2.906 -3.307 10.68 1 98.62 151 GLY A CA 1
ATOM 1210 C C . GLY A 1 151 ? 4.18 -2.482 10.68 1 98.62 151 GLY A C 1
ATOM 1211 O O . GLY A 1 151 ? 4.129 -1.257 10.812 1 98.62 151 GLY A O 1
ATOM 1212 N N . GLU A 1 152 ? 5.273 -3.098 10.516 1 98.62 152 GLU A N 1
ATOM 1213 C CA . GLU A 1 152 ? 6.578 -2.451 10.406 1 98.62 152 GLU A CA 1
ATOM 1214 C C . GLU A 1 152 ? 7.398 -3.045 9.266 1 98.62 152 GLU A C 1
ATOM 1216 O O . GLU A 1 152 ? 7.707 -4.238 9.273 1 98.62 152 GLU A O 1
ATOM 1221 N N . PHE A 1 153 ? 7.719 -2.328 8.32 1 98.56 153 PHE A N 1
ATOM 1222 C CA . PHE A 1 153 ? 8.57 -2.646 7.176 1 98.56 153 PHE A CA 1
ATOM 1223 C C . PHE A 1 153 ? 9.961 -2.068 7.363 1 98.56 153 PHE A C 1
ATOM 1225 O O . PHE A 1 153 ? 10.164 -0.861 7.223 1 98.56 153 PHE A O 1
ATOM 1232 N N . ARG A 1 154 ? 10.867 -2.908 7.625 1 98 154 ARG A N 1
ATOM 1233 C CA . ARG A 1 154 ? 12.188 -2.43 8.023 1 98 154 ARG A CA 1
ATOM 1234 C C . ARG A 1 154 ? 13.047 -2.102 6.801 1 98 154 ARG A C 1
ATOM 1236 O O . ARG A 1 154 ? 13.023 -2.836 5.812 1 98 154 ARG A O 1
ATOM 1243 N N . LYS A 1 155 ? 13.758 -0.978 6.871 1 98.31 155 LYS A N 1
ATOM 1244 C CA . LYS A 1 155 ? 14.742 -0.55 5.883 1 98.31 155 LYS A CA 1
ATOM 1245 C C . LYS A 1 155 ? 14.164 -0.613 4.473 1 98.31 155 LYS A C 1
ATOM 1247 O O . LYS A 1 155 ? 14.828 -1.089 3.547 1 98.31 155 LYS A O 1
ATOM 1252 N N . CYS A 1 156 ? 12.938 -0.161 4.328 1 98.12 156 CYS A N 1
ATOM 1253 C CA . CYS A 1 156 ? 12.266 -0.275 3.039 1 98.12 156 CYS A CA 1
ATOM 1254 C C . CYS A 1 156 ? 12.367 1.024 2.25 1 98.12 156 CYS A C 1
ATOM 1256 O O . CYS A 1 156 ? 12.031 1.067 1.067 1 98.12 156 CYS A O 1
ATOM 1258 N N . GLY A 1 157 ? 12.734 2.082 2.881 1 97.88 157 GLY A N 1
ATOM 1259 C CA . GLY A 1 157 ? 12.906 3.367 2.225 1 97.88 157 GLY A CA 1
ATOM 1260 C C . GLY A 1 157 ? 14.32 3.906 2.332 1 97.88 157 GLY A C 1
ATOM 1261 O O . GLY A 1 157 ? 14.969 3.768 3.375 1 97.88 157 GLY A O 1
ATOM 1262 N N . TYR A 1 158 ? 14.852 4.461 1.251 1 98.38 158 TYR A N 1
ATOM 1263 C CA . TYR A 1 158 ? 16.188 5.039 1.214 1 98.38 158 TYR A CA 1
ATOM 1264 C C . TYR A 1 158 ? 16.141 6.512 0.822 1 98.38 158 TYR A C 1
ATOM 1266 O O . TYR A 1 158 ? 15.672 6.852 -0.265 1 98.38 158 TYR A O 1
ATOM 1274 N N . LYS A 1 159 ? 16.594 7.348 1.676 1 97.94 159 LYS A N 1
ATOM 1275 C CA . LYS A 1 159 ? 16.594 8.789 1.46 1 97.94 159 LYS A CA 1
ATOM 1276 C C . LYS A 1 159 ? 17.688 9.461 2.291 1 97.94 159 LYS A C 1
ATOM 1278 O O . LYS A 1 159 ? 17.922 9.086 3.441 1 97.94 159 LYS A O 1
ATOM 1283 N N . PHE A 1 160 ? 18.312 10.445 1.728 1 97.94 160 PHE A N 1
ATOM 1284 C CA . PHE A 1 160 ? 19.391 11.211 2.355 1 97.94 160 PHE A CA 1
ATOM 1285 C C . PHE A 1 160 ? 20.516 10.297 2.795 1 97.94 160 PHE A C 1
ATOM 1287 O O . PHE A 1 160 ? 21.125 10.516 3.848 1 97.94 160 PHE A O 1
ATOM 1294 N N . GLY A 1 161 ? 20.688 9.195 2.074 1 97.56 161 GLY A N 1
ATOM 1295 C CA . GLY A 1 161 ? 21.812 8.305 2.336 1 97.56 161 GLY A CA 1
ATOM 1296 C C . GLY A 1 161 ? 21.562 7.379 3.512 1 97.56 161 GLY A C 1
ATOM 1297 O O . GLY A 1 161 ? 22.516 6.871 4.113 1 97.56 161 GLY A O 1
ATOM 1298 N N . ARG A 1 162 ? 20.297 7.23 3.838 1 98.06 162 ARG A N 1
ATOM 1299 C CA . ARG A 1 162 ? 19.953 6.406 4.992 1 98.06 162 ARG A CA 1
ATOM 1300 C C . ARG A 1 162 ? 18.75 5.516 4.691 1 98.06 162 ARG A C 1
ATOM 1302 O O . ARG A 1 162 ? 17.906 5.867 3.875 1 98.06 162 ARG A O 1
ATOM 1309 N N . TRP A 1 163 ? 18.75 4.363 5.352 1 98.31 163 TRP A N 1
ATOM 1310 C CA . TRP A 1 163 ? 17.594 3.471 5.301 1 98.31 163 TRP A CA 1
ATOM 1311 C C . TRP A 1 163 ? 16.625 3.785 6.426 1 98.31 163 TRP A C 1
ATOM 1313 O O . TRP A 1 163 ? 17.016 3.969 7.578 1 98.31 163 TRP A O 1
ATOM 1323 N N . TYR A 1 164 ? 15.398 3.852 6.07 1 98.62 164 TYR A N 1
ATOM 1324 C CA . TYR A 1 164 ? 14.336 4.082 7.043 1 98.62 164 TYR A CA 1
ATOM 1325 C C . TYR A 1 164 ? 13.297 2.969 6.992 1 98.62 164 TYR A C 1
ATOM 1327 O O . TYR A 1 164 ? 13.211 2.234 6.008 1 98.62 164 TYR A O 1
ATOM 1335 N N . HIS A 1 165 ? 12.586 2.795 8.062 1 98.56 165 HIS A N 1
ATOM 1336 C CA . HIS A 1 165 ? 11.43 1.905 8.133 1 98.56 165 HIS A CA 1
ATOM 1337 C C . HIS A 1 165 ? 10.148 2.631 7.734 1 98.56 165 HIS A C 1
ATOM 1339 O O . HIS A 1 165 ? 10.148 3.855 7.59 1 98.56 165 HIS A O 1
ATOM 1345 N N . MET A 1 166 ? 9.211 1.972 7.418 1 98.25 166 MET A N 1
ATOM 1346 C CA . MET A 1 166 ? 7.836 2.436 7.27 1 98.25 166 MET A CA 1
ATOM 1347 C C . MET A 1 166 ? 6.895 1.638 8.164 1 98.25 166 MET A C 1
ATOM 1349 O O . MET A 1 166 ? 7.016 0.416 8.266 1 98.25 166 MET A O 1
ATOM 1353 N N . VAL A 1 167 ? 6.004 2.271 8.852 1 98.56 167 VAL A N 1
ATOM 1354 C CA . VAL A 1 167 ? 5.059 1.564 9.711 1 98.56 167 VAL A CA 1
ATOM 1355 C C . VAL A 1 167 ? 3.629 1.875 9.281 1 98.56 167 VAL A C 1
ATOM 1357 O O . VAL A 1 167 ? 3.371 2.914 8.672 1 98.56 167 VAL A O 1
ATOM 1360 N N . TRP A 1 168 ? 2.809 0.998 9.578 1 98.62 168 TRP A N 1
ATOM 1361 C CA . TRP A 1 168 ? 1.37 1.177 9.406 1 98.62 168 TRP A CA 1
ATOM 1362 C C . TRP A 1 168 ? 0.667 1.248 10.758 1 98.62 168 TRP A C 1
ATOM 1364 O O . TRP A 1 168 ? 0.913 0.421 11.641 1 98.62 168 TRP A O 1
ATOM 1374 N N . MET A 1 169 ? -0.146 2.232 10.867 1 98.81 169 MET A N 1
ATOM 1375 C CA . MET A 1 169 ? -0.984 2.385 12.047 1 98.81 169 MET A CA 1
ATOM 1376 C C . MET A 1 169 ? -2.463 2.395 11.672 1 98.81 169 MET A C 1
ATOM 1378 O O . MET A 1 169 ? -2.83 2.875 10.602 1 98.81 169 MET A O 1
ATOM 1382 N N . GLU A 1 170 ? -3.275 1.853 12.586 1 98.81 170 GLU A N 1
ATOM 1383 C CA . GLU A 1 170 ? -4.688 1.651 12.281 1 98.81 170 GLU A CA 1
ATOM 1384 C C . GLU A 1 170 ? -5.578 2.205 13.383 1 98.81 170 GLU A C 1
ATOM 1386 O O . GLU A 1 170 ? -5.227 2.139 14.562 1 98.81 170 GLU A O 1
ATOM 1391 N N . LYS A 1 171 ? -6.641 2.75 13.062 1 98.75 171 LYS A N 1
ATOM 1392 C CA . LYS A 1 171 ? -7.723 3.125 13.977 1 98.75 171 LYS A CA 1
ATOM 1393 C C . LYS A 1 171 ? -9.078 2.738 13.398 1 98.75 171 LYS A C 1
ATOM 1395 O O . LYS A 1 171 ? -9.398 3.076 12.258 1 98.75 171 LYS A O 1
ATOM 1400 N N . MET A 1 172 ? -9.852 2.008 14.102 1 98.62 172 MET A N 1
ATOM 1401 C CA . MET A 1 172 ? -11.219 1.685 13.727 1 98.62 172 MET A CA 1
ATOM 1402 C C . MET A 1 172 ? -12.188 2.773 14.188 1 98.62 172 MET A C 1
ATOM 1404 O O . MET A 1 172 ? -12.234 3.096 15.375 1 98.62 172 MET A O 1
ATOM 1408 N N . ILE A 1 173 ? -12.961 3.299 13.273 1 98.25 173 ILE A N 1
ATOM 1409 C CA . ILE A 1 173 ? -13.859 4.379 13.664 1 98.25 173 ILE A CA 1
ATOM 1410 C C . ILE A 1 173 ? -15.312 3.941 13.469 1 98.25 173 ILE A C 1
ATOM 1412 O O . ILE A 1 173 ? -16.219 4.77 13.492 1 98.25 173 ILE A O 1
ATOM 1416 N N . GLY A 1 174 ? -15.484 2.715 13.188 1 96.69 174 GLY A N 1
ATOM 1417 C CA . GLY A 1 174 ? -16.797 2.098 13.039 1 96.69 174 GLY A CA 1
ATOM 1418 C C . GLY A 1 174 ? -16.781 0.599 13.273 1 96.69 174 GLY A C 1
ATOM 1419 O O . GLY A 1 174 ? -15.711 0.011 13.484 1 96.69 174 GLY A O 1
ATOM 1420 N N . GLU A 1 175 ? -17.891 0.047 13.258 1 96.5 175 GLU A N 1
ATOM 1421 C CA . GLU A 1 175 ? -18.031 -1.399 13.406 1 96.5 175 GLU A CA 1
ATOM 1422 C C . GLU A 1 175 ? -18.062 -2.088 12.039 1 96.5 175 GLU A C 1
ATOM 1424 O O . GLU A 1 175 ? -18.25 -1.434 11.016 1 96.5 175 GLU 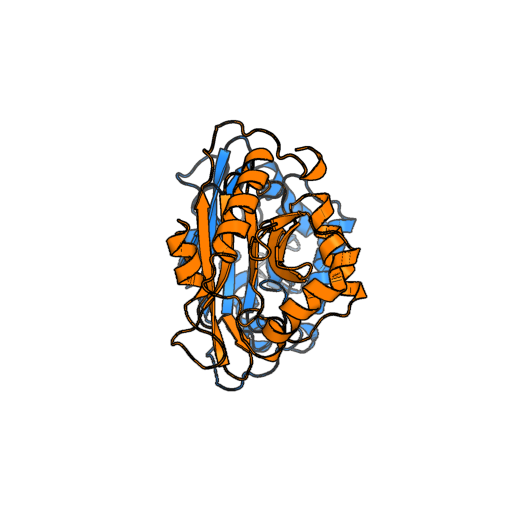A O 1
ATOM 1429 N N . HIS A 1 176 ? -17.828 -3.354 12.039 1 98 176 HIS A N 1
ATOM 1430 C CA . HIS A 1 176 ? -17.844 -4.148 10.82 1 98 176 HIS A CA 1
ATOM 1431 C C . HIS A 1 176 ? -19.125 -4.984 10.734 1 98 176 HIS A C 1
ATOM 1433 O O . HIS A 1 176 ? -19.109 -6.184 11.016 1 98 176 HIS A O 1
ATOM 1439 N N . PRO A 1 177 ? -20.156 -4.375 10.234 1 97.25 177 PRO A N 1
ATOM 1440 C CA . PRO A 1 177 ? -21.391 -5.148 10.094 1 97.25 177 PRO A CA 1
ATOM 1441 C C . PRO A 1 177 ? -21.297 -6.219 9.008 1 97.25 177 PRO A C 1
ATOM 1443 O O . PRO A 1 177 ? -20.391 -6.176 8.164 1 97.25 177 PRO A O 1
ATOM 1446 N N . GLU A 1 178 ? -22.25 -7.141 9 1 95.75 178 GLU A N 1
ATOM 1447 C CA . GLU A 1 178 ? -22.297 -8.188 7.984 1 95.75 178 GLU A CA 1
ATOM 1448 C C . GLU A 1 178 ? -22.484 -7.602 6.59 1 95.75 178 GLU A C 1
ATOM 1450 O O . GLU A 1 178 ? -21.844 -8.039 5.629 1 95.75 178 GLU A O 1
ATOM 1455 N N . LYS A 1 179 ? -23.344 -6.625 6.512 1 97 179 LYS A N 1
ATOM 1456 C CA . LYS A 1 179 ? -23.594 -5.883 5.281 1 97 179 LYS A CA 1
ATOM 1457 C C . LYS A 1 179 ? -23.312 -4.395 5.469 1 97 179 LYS A C 1
ATOM 1459 O O . LYS A 1 179 ? -24.172 -3.645 5.918 1 97 179 LYS A O 1
ATOM 1464 N N . PRO A 1 180 ? -22.109 -3.969 5.137 1 97.44 180 PRO A N 1
ATOM 1465 C CA . PRO A 1 180 ? -21.797 -2.555 5.348 1 97.44 180 PRO A CA 1
ATOM 1466 C C . PRO A 1 180 ? -22.531 -1.632 4.379 1 97.44 180 PRO A C 1
ATOM 1468 O O . PRO A 1 180 ? -22.797 -2.018 3.236 1 97.44 180 PRO A O 1
ATOM 1471 N N . GLU A 1 181 ? -22.828 -0.425 4.875 1 97.56 181 GLU A N 1
ATOM 1472 C CA . GLU A 1 181 ? -23.406 0.587 4 1 97.56 181 GLU A CA 1
ATOM 1473 C C . GLU A 1 181 ? -22.406 1.054 2.945 1 97.56 181 GLU A C 1
ATOM 1475 O O . GLU A 1 181 ? -21.203 1.119 3.207 1 97.56 181 GLU A O 1
ATOM 1480 N N . GLN A 1 182 ? -22.891 1.366 1.811 1 96.81 182 GLN A N 1
ATOM 1481 C CA . GLN A 1 182 ? -22.031 1.863 0.743 1 96.81 182 GLN A CA 1
ATOM 1482 C C . GLN A 1 182 ? -21.312 3.137 1.169 1 96.81 182 GLN A C 1
ATOM 1484 O O . GLN A 1 182 ? -21.891 3.998 1.829 1 96.81 182 GLN A O 1
ATOM 1489 N N . VAL A 1 183 ? -20.141 3.23 0.833 1 97.62 183 VAL A N 1
ATOM 1490 C CA . VAL A 1 183 ? -19.359 4.434 1.113 1 97.62 183 VAL A CA 1
ATOM 1491 C C . VAL A 1 183 ? -19.875 5.594 0.268 1 97.62 183 VAL A C 1
ATOM 1493 O O . VAL A 1 183 ? -20.156 5.43 -0.923 1 97.62 183 VAL A O 1
ATOM 1496 N N . LYS A 1 184 ? -19.969 6.754 0.876 1 98.12 184 LYS A N 1
ATOM 1497 C CA . LYS A 1 184 ? -20.422 7.965 0.197 1 98.12 184 LYS A CA 1
ATOM 1498 C C . LYS A 1 184 ? -19.234 8.828 -0.223 1 98.12 184 LYS A C 1
ATOM 1500 O O . LYS A 1 184 ? -18.172 8.766 0.39 1 98.12 184 LYS A O 1
ATOM 1505 N N . ARG A 1 185 ? -19.5 9.602 -1.224 1 97.75 185 ARG A N 1
ATOM 1506 C CA . ARG A 1 185 ? -18.516 10.617 -1.571 1 97.75 185 ARG A CA 1
ATOM 1507 C C . ARG A 1 185 ? -18.547 11.773 -0.573 1 97.75 185 ARG A C 1
ATOM 1509 O O . ARG A 1 185 ? -19.578 12.039 0.039 1 97.75 185 ARG A O 1
ATOM 1516 N N . PHE A 1 186 ? -17.406 12.391 -0.436 1 98 186 PHE A N 1
ATOM 1517 C CA . PHE A 1 186 ? -17.312 13.523 0.474 1 98 186 PHE A CA 1
ATOM 1518 C C . PHE A 1 186 ? -18.359 14.578 0.135 1 98 186 PHE A C 1
ATOM 1520 O O . PHE A 1 186 ? -18.953 15.18 1.032 1 98 186 PHE A O 1
ATOM 1527 N N . SER A 1 187 ? -18.609 14.789 -1.13 1 96.25 187 SER A N 1
ATOM 1528 C CA . SER A 1 187 ? -19.547 15.805 -1.591 1 96.25 187 SER A CA 1
ATOM 1529 C C . SER A 1 187 ? -20.984 15.438 -1.216 1 96.25 187 SER A C 1
ATOM 1531 O O . SER A 1 187 ? -21.891 16.281 -1.309 1 96.25 187 SER A O 1
ATOM 1533 N N . GLU A 1 188 ? -21.234 14.242 -0.794 1 96.38 188 GLU A N 1
ATOM 1534 C CA . GLU A 1 188 ? -22.578 13.75 -0.526 1 96.38 188 GLU A CA 1
ATOM 1535 C C . GLU A 1 188 ? -22.922 13.828 0.961 1 96.38 188 GLU A C 1
ATOM 1537 O O . GLU A 1 188 ? -24.016 13.461 1.377 1 96.38 188 GLU A O 1
ATOM 1542 N N . ILE A 1 189 ? -21.969 14.227 1.691 1 95.31 189 ILE A N 1
ATOM 1543 C CA . ILE A 1 189 ? -22.219 14.273 3.129 1 95.31 189 ILE A CA 1
ATOM 1544 C C . ILE A 1 189 ? -22.266 15.719 3.602 1 95.31 189 ILE A C 1
ATOM 1546 O O . ILE A 1 189 ? -21.688 16.609 2.957 1 95.31 189 ILE A O 1
ATOM 1550 N N . MET B 1 1 ? 11.828 -37.594 -24.312 1 39.47 1 MET B N 1
ATOM 1551 C CA . MET B 1 1 ? 11.883 -36.281 -23.688 1 39.47 1 MET B CA 1
ATOM 1552 C C . MET B 1 1 ? 10.984 -36.219 -22.453 1 39.47 1 MET B C 1
ATOM 1554 O O . MET B 1 1 ? 9.797 -36.531 -22.531 1 39.47 1 MET B O 1
ATOM 1558 N N . ASN B 1 2 ? 11.273 -36.438 -21.203 1 46.12 2 ASN B N 1
ATOM 1559 C CA . ASN B 1 2 ? 10.477 -36.625 -20 1 46.12 2 ASN B CA 1
ATOM 1560 C C . ASN B 1 2 ? 9.469 -35.5 -19.797 1 46.12 2 ASN B C 1
ATOM 1562 O O . ASN B 1 2 ? 9.844 -34.375 -19.484 1 46.12 2 ASN B O 1
ATOM 1566 N N . THR B 1 3 ? 8.32 -35.531 -20.422 1 55.06 3 THR B N 1
ATOM 1567 C CA . THR B 1 3 ? 7.148 -34.75 -20.766 1 55.06 3 THR B CA 1
ATOM 1568 C C . THR B 1 3 ? 6.59 -34.031 -19.531 1 55.06 3 THR B C 1
ATOM 1570 O O . THR B 1 3 ? 5.828 -33.062 -19.641 1 55.06 3 THR B O 1
ATOM 1573 N N . ASN B 1 4 ? 7.039 -34.312 -18.25 1 70.5 4 ASN B N 1
ATOM 1574 C CA . ASN B 1 4 ? 6.387 -33.875 -17.016 1 70.5 4 ASN B CA 1
ATOM 1575 C C . ASN B 1 4 ? 7.18 -32.781 -16.328 1 70.5 4 ASN B C 1
ATOM 1577 O O . ASN B 1 4 ? 6.848 -32.375 -15.203 1 70.5 4 ASN B O 1
ATOM 1581 N N . GLU B 1 5 ? 8.094 -32.312 -17.141 1 88.44 5 GLU B N 1
ATOM 1582 C CA . GLU B 1 5 ? 8.984 -31.359 -16.484 1 88.44 5 GLU B CA 1
ATOM 1583 C C . GLU B 1 5 ? 8.422 -29.938 -16.562 1 88.44 5 GLU B C 1
ATOM 1585 O O . GLU B 1 5 ? 7.871 -29.531 -17.594 1 88.44 5 GLU B O 1
ATOM 1590 N N . ILE B 1 6 ? 8.5 -29.188 -15.523 1 94.94 6 ILE B N 1
ATOM 1591 C CA . ILE B 1 6 ? 8.062 -27.797 -15.461 1 94.94 6 ILE B CA 1
ATOM 1592 C C . ILE B 1 6 ? 9.188 -26.875 -15.945 1 94.94 6 ILE B C 1
ATOM 1594 O O . ILE B 1 6 ? 10.328 -26.984 -15.484 1 94.94 6 ILE B O 1
ATOM 1598 N N . LYS B 1 7 ? 8.891 -26.047 -16.969 1 96.75 7 LYS B N 1
ATOM 1599 C CA . LYS B 1 7 ? 9.828 -25.047 -17.469 1 96.75 7 LYS B CA 1
ATOM 1600 C C . LYS B 1 7 ? 9.391 -23.641 -17.094 1 96.75 7 LYS B C 1
ATOM 1602 O O . LYS B 1 7 ? 8.219 -23.281 -17.25 1 96.75 7 LYS B O 1
ATOM 1607 N N . ILE B 1 8 ? 10.32 -22.844 -16.594 1 98.31 8 ILE B N 1
ATOM 1608 C CA . ILE B 1 8 ? 10.047 -21.453 -16.25 1 98.31 8 ILE B CA 1
ATOM 1609 C C . ILE B 1 8 ? 10.594 -20.531 -17.344 1 98.31 8 ILE B C 1
ATOM 1611 O O . ILE B 1 8 ? 11.734 -20.703 -17.781 1 98.31 8 ILE B O 1
ATOM 1615 N N . ARG B 1 9 ? 9.828 -19.625 -17.781 1 98.25 9 ARG B N 1
ATOM 1616 C CA . ARG B 1 9 ? 10.273 -18.656 -18.781 1 98.25 9 ARG B CA 1
ATOM 1617 C C . ARG B 1 9 ? 9.594 -17.312 -18.578 1 98.25 9 ARG B C 1
ATOM 1619 O O . ARG B 1 9 ? 8.555 -17.219 -17.922 1 98.25 9 ARG B O 1
ATOM 1626 N N . PRO B 1 10 ? 10.172 -16.203 -19.125 1 98.62 10 PRO B N 1
ATOM 1627 C CA . PRO B 1 10 ? 9.484 -14.906 -19.078 1 98.62 10 PRO B CA 1
ATOM 1628 C C . PRO B 1 10 ? 8.156 -14.914 -19.828 1 98.62 10 PRO B C 1
ATOM 1630 O O . PRO B 1 10 ? 8.047 -15.555 -20.875 1 98.62 10 PRO B O 1
A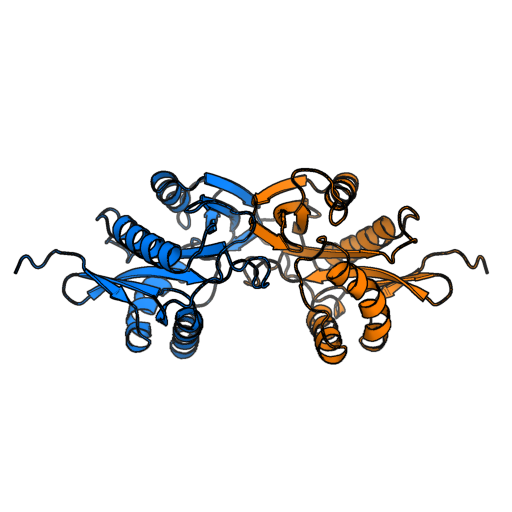TOM 1633 N N . ALA B 1 11 ? 7.227 -14.242 -19.312 1 98.75 11 ALA B N 1
ATOM 1634 C CA . ALA B 1 11 ? 5.945 -14.062 -19.984 1 98.75 11 ALA B CA 1
ATOM 1635 C C . ALA B 1 11 ? 6.062 -13.039 -21.125 1 98.75 11 ALA B C 1
ATOM 1637 O O . ALA B 1 11 ? 6.977 -12.211 -21.125 1 98.75 11 ALA B O 1
ATOM 1638 N N . THR B 1 12 ? 5.188 -13.156 -22.078 1 98.06 12 THR B N 1
ATOM 1639 C CA . THR B 1 12 ? 4.961 -12.148 -23.109 1 98.06 12 THR B CA 1
ATOM 1640 C C . THR B 1 12 ? 3.488 -11.758 -23.172 1 98.06 12 THR B C 1
ATOM 1642 O O . THR B 1 12 ? 2.641 -12.406 -22.562 1 98.06 12 THR B O 1
ATOM 1645 N N . GLU B 1 13 ? 3.244 -10.711 -23.859 1 98.25 13 GLU B N 1
ATOM 1646 C CA . GLU B 1 13 ? 1.858 -10.273 -24 1 98.25 13 GLU B CA 1
ATOM 1647 C C . GLU B 1 13 ? 1.005 -11.367 -24.656 1 98.25 13 GLU B C 1
ATOM 1649 O O . GLU B 1 13 ? -0.198 -11.453 -24.391 1 98.25 13 GLU B O 1
ATOM 1654 N N . ALA B 1 14 ? 1.604 -12.195 -25.453 1 98.12 14 ALA B N 1
ATOM 1655 C CA . ALA B 1 14 ? 0.891 -13.266 -26.125 1 98.12 14 ALA B CA 1
ATOM 1656 C C . ALA B 1 14 ? 0.372 -14.305 -25.141 1 98.12 14 ALA B C 1
ATOM 1658 O O . ALA B 1 14 ? -0.507 -15.102 -25.469 1 98.12 14 ALA B O 1
ATOM 1659 N N . ASP B 1 15 ? 0.899 -14.289 -23.938 1 98.75 15 ASP B N 1
ATOM 1660 C CA . ASP B 1 15 ? 0.502 -15.25 -22.922 1 98.75 15 ASP B CA 1
ATOM 1661 C C . ASP B 1 15 ? -0.725 -14.758 -22.156 1 98.75 15 ASP B C 1
ATOM 1663 O O . ASP B 1 15 ? -1.271 -15.477 -21.312 1 98.75 15 ASP B O 1
ATOM 1667 N N . ALA B 1 16 ? -1.188 -13.57 -22.422 1 98.88 16 ALA B N 1
ATOM 1668 C CA . ALA B 1 16 ? -2.162 -12.875 -21.578 1 98.88 16 ALA B CA 1
ATOM 1669 C C . ALA B 1 16 ? -3.441 -13.695 -21.438 1 98.88 16 ALA B C 1
ATOM 1671 O O . ALA B 1 16 ? -3.971 -13.836 -20.328 1 98.88 16 ALA B O 1
ATOM 1672 N N . ALA B 1 17 ? -3.908 -14.234 -22.484 1 98.81 17 ALA B N 1
ATOM 1673 C CA . ALA B 1 17 ? -5.164 -14.977 -22.438 1 98.81 17 ALA B CA 1
ATOM 1674 C C . ALA B 1 17 ? -5.047 -16.203 -21.531 1 98.81 17 ALA B C 1
ATOM 1676 O O . ALA B 1 17 ? -5.938 -16.469 -20.734 1 98.81 17 ALA B O 1
ATOM 1677 N N . GLU B 1 18 ? -4 -16.938 -21.688 1 98.69 18 GLU B N 1
ATOM 1678 C CA . GLU B 1 18 ? -3.791 -18.141 -20.875 1 98.69 18 GLU B CA 1
ATOM 1679 C C . GLU B 1 18 ? -3.59 -17.781 -19.406 1 98.69 18 GLU B C 1
ATOM 1681 O O . GLU B 1 18 ? -4.121 -18.453 -18.516 1 98.69 18 GLU B O 1
ATOM 1686 N N . ILE B 1 19 ? -2.848 -16.766 -19.172 1 98.88 19 ILE B N 1
ATOM 1687 C CA . ILE B 1 19 ? -2.607 -16.328 -17.797 1 98.88 19 ILE B CA 1
ATOM 1688 C C . ILE B 1 19 ? -3.918 -15.859 -17.156 1 98.88 19 ILE B C 1
ATOM 1690 O O . ILE B 1 19 ? -4.211 -16.203 -16.016 1 98.88 19 ILE B O 1
ATOM 1694 N N . LEU B 1 20 ? -4.695 -15.102 -17.906 1 98.88 20 LEU B N 1
ATOM 1695 C CA . LEU B 1 20 ? -5.98 -14.633 -17.406 1 98.88 20 LEU B CA 1
ATOM 1696 C C . LEU B 1 20 ? -6.895 -15.805 -17.062 1 98.88 20 LEU B C 1
ATOM 1698 O O . LEU B 1 20 ? -7.66 -15.734 -16.094 1 98.88 20 LEU B O 1
ATOM 1702 N N . SER B 1 21 ? -6.828 -16.812 -17.859 1 98.5 21 SER B N 1
ATOM 1703 C CA . SER B 1 21 ? -7.648 -17.984 -17.609 1 98.5 21 SER B CA 1
ATOM 1704 C C . SER B 1 21 ? -7.285 -18.641 -16.281 1 98.5 21 SER B C 1
ATOM 1706 O O . SER B 1 21 ? -8.133 -19.266 -15.633 1 98.5 21 SER B O 1
ATOM 1708 N N . ILE B 1 22 ? -6.059 -18.516 -15.867 1 98.5 22 ILE B N 1
ATOM 1709 C CA . ILE B 1 22 ? -5.625 -19 -14.562 1 98.5 22 ILE B CA 1
ATOM 1710 C C . ILE B 1 22 ? -6.129 -18.062 -13.469 1 98.5 22 ILE B C 1
ATOM 1712 O O . ILE B 1 22 ? -6.562 -18.5 -12.406 1 98.5 22 ILE B O 1
ATOM 1716 N N . TYR B 1 23 ? -6.164 -16.797 -13.719 1 98.56 23 TYR B N 1
ATOM 1717 C CA . TYR B 1 23 ? -6.441 -15.766 -12.727 1 98.56 23 TYR B CA 1
ATOM 1718 C C . TYR B 1 23 ? -7.938 -15.633 -12.477 1 98.56 23 TYR B C 1
ATOM 1720 O O . TYR B 1 23 ? -8.367 -15.43 -11.336 1 98.56 23 TYR B O 1
ATOM 1728 N N . ALA B 1 24 ? -8.727 -15.797 -13.43 1 98.56 24 ALA B N 1
ATOM 1729 C CA . ALA B 1 24 ? -10.156 -15.492 -13.398 1 98.56 24 ALA B CA 1
ATOM 1730 C C . ALA B 1 24 ? -10.859 -16.266 -12.297 1 98.56 24 ALA B C 1
ATOM 1732 O O . ALA B 1 24 ? -11.617 -15.703 -11.508 1 98.56 24 ALA B O 1
ATOM 1733 N N . PRO B 1 25 ? -10.586 -17.531 -12.125 1 98 25 PRO B N 1
ATOM 1734 C CA . PRO B 1 25 ? -11.266 -18.266 -11.055 1 98 25 PRO B CA 1
ATOM 1735 C C . PRO B 1 25 ? -10.875 -17.781 -9.664 1 98 25 PRO B C 1
ATOM 1737 O O . PRO B 1 25 ? -11.656 -17.906 -8.719 1 98 25 PRO B O 1
ATOM 1740 N N . TYR B 1 26 ? -9.672 -17.25 -9.5 1 97.81 26 TYR B N 1
ATOM 1741 C CA . TYR B 1 26 ? -9.281 -16.672 -8.219 1 97.81 26 TYR B CA 1
ATOM 1742 C C . TYR B 1 26 ? -10.148 -15.469 -7.879 1 97.81 26 TYR B C 1
ATOM 1744 O O . TYR B 1 26 ? -10.375 -15.172 -6.703 1 97.81 26 TYR B O 1
ATOM 1752 N N . ILE B 1 27 ? -10.625 -14.719 -8.875 1 98.06 27 ILE B N 1
ATOM 1753 C CA . ILE B 1 27 ? -11.484 -13.555 -8.68 1 98.06 27 ILE B CA 1
ATOM 1754 C C . ILE B 1 27 ? -12.914 -14.016 -8.406 1 98.06 27 ILE B C 1
ATOM 1756 O O . ILE B 1 27 ? -13.539 -13.586 -7.434 1 98.06 27 ILE B O 1
ATOM 1760 N N . THR B 1 28 ? -13.414 -14.977 -9.203 1 98.12 28 THR B N 1
ATOM 1761 C CA . THR B 1 28 ? -14.828 -15.312 -9.18 1 98.12 28 THR B CA 1
ATOM 1762 C C . THR B 1 28 ? -15.141 -16.281 -8.039 1 98.12 28 THR B C 1
ATOM 1764 O O . THR B 1 28 ? -16.25 -16.266 -7.492 1 98.12 28 THR B O 1
ATOM 1767 N N . ASP B 1 29 ? -14.109 -17.016 -7.629 1 97.81 29 ASP B N 1
ATOM 1768 C CA . ASP B 1 29 ? -14.461 -18.156 -6.785 1 97.81 29 ASP B CA 1
ATOM 1769 C C . ASP B 1 29 ? -13.742 -18.078 -5.441 1 97.81 29 ASP B C 1
ATOM 1771 O O . ASP B 1 29 ? -13.969 -18.922 -4.562 1 97.81 29 ASP B O 1
ATOM 1775 N N . THR B 1 30 ? -12.867 -17.094 -5.254 1 98.06 30 THR B 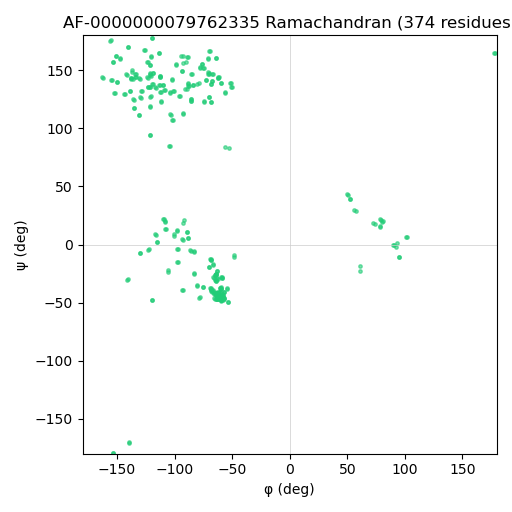N 1
ATOM 1776 C CA . THR B 1 30 ? -12.094 -17.062 -4.016 1 98.06 30 THR B CA 1
ATOM 1777 C C . THR B 1 30 ? -11.953 -15.625 -3.516 1 98.06 30 THR B C 1
ATOM 1779 O O . THR B 1 30 ? -12.312 -14.68 -4.215 1 98.06 30 THR B O 1
ATOM 1782 N N . ALA B 1 31 ? -11.461 -15.484 -2.314 1 97.94 31 ALA B N 1
ATOM 1783 C CA . ALA B 1 31 ? -11.109 -14.188 -1.741 1 97.94 31 ALA B CA 1
ATOM 1784 C C . ALA B 1 31 ? -9.594 -14.023 -1.634 1 97.94 31 ALA B C 1
ATOM 1786 O O . ALA B 1 31 ? -9.102 -13.25 -0.815 1 97.94 31 ALA B O 1
ATOM 1787 N N . ILE B 1 32 ? -8.906 -14.875 -2.438 1 97 32 ILE B N 1
ATOM 1788 C CA . ILE B 1 32 ? -7.449 -14.766 -2.449 1 97 32 ILE B CA 1
ATOM 1789 C C . ILE B 1 32 ? -7.035 -13.398 -2.99 1 97 32 ILE B C 1
ATOM 1791 O O . ILE B 1 32 ? -6.152 -12.75 -2.432 1 97 32 ILE B O 1
ATOM 1795 N N . THR B 1 33 ? -7.641 -13.008 -4.102 1 95.62 33 THR B N 1
ATOM 1796 C CA . THR B 1 33 ? -7.527 -11.641 -4.605 1 95.62 33 THR B CA 1
ATOM 1797 C C . THR B 1 33 ? -8.789 -10.844 -4.289 1 95.62 33 THR B C 1
ATOM 1799 O O . THR B 1 33 ? -9.898 -11.367 -4.359 1 95.62 33 THR B O 1
ATOM 1802 N N . PHE B 1 34 ? -8.656 -9.617 -3.971 1 96.31 34 PHE B N 1
ATOM 1803 C CA . PHE B 1 34 ? -9.789 -8.797 -3.572 1 96.31 34 PHE B CA 1
ATOM 1804 C C . PHE B 1 34 ? -10.375 -8.055 -4.773 1 96.31 34 PHE B C 1
ATOM 1806 O O . PHE B 1 34 ? -11.055 -7.043 -4.617 1 96.31 34 PHE B O 1
ATOM 1813 N N . GLU B 1 35 ? -10.055 -8.539 -5.93 1 95.75 35 GLU B N 1
ATOM 1814 C CA . GLU B 1 35 ? -10.703 -8.039 -7.137 1 95.75 35 GLU B CA 1
ATOM 1815 C C . GLU B 1 35 ? -12.094 -8.641 -7.312 1 95.75 35 GLU B C 1
ATOM 1817 O O . GLU B 1 35 ? -12.297 -9.828 -7.074 1 95.75 35 GLU B O 1
ATOM 1822 N N . TYR B 1 36 ? -13.055 -7.809 -7.723 1 96.88 36 TYR B N 1
ATOM 1823 C CA . TYR B 1 36 ? -14.438 -8.258 -7.883 1 96.88 36 TYR B CA 1
ATOM 1824 C C . TYR B 1 36 ? -14.703 -8.695 -9.32 1 96.88 36 TYR B C 1
ATOM 1826 O O . TYR B 1 36 ? -15.398 -9.688 -9.555 1 96.88 36 TYR B O 1
ATOM 1834 N N . ASP B 1 37 ? -14.117 -7.926 -10.234 1 97.31 37 ASP B N 1
ATOM 1835 C CA . ASP B 1 37 ? -14.445 -8.141 -11.641 1 97.31 37 ASP B CA 1
ATOM 1836 C C . ASP B 1 37 ? -13.234 -8.664 -12.406 1 97.31 37 ASP B C 1
ATOM 1838 O O . ASP B 1 37 ? -12.117 -8.164 -12.242 1 97.31 37 ASP B O 1
ATOM 1842 N N . VAL B 1 38 ? -13.492 -9.617 -13.227 1 98.31 38 VAL B N 1
ATOM 1843 C CA . VAL B 1 38 ? -12.438 -10.102 -14.109 1 98.31 38 VAL B CA 1
ATOM 1844 C C . VAL B 1 38 ? -12.094 -9.031 -15.141 1 98.31 38 VAL B C 1
ATOM 1846 O O . VAL B 1 38 ? -12.969 -8.523 -15.844 1 98.31 38 VAL B O 1
ATOM 1849 N N . PRO B 1 39 ? -10.891 -8.656 -15.18 1 98.25 39 PRO B N 1
ATOM 1850 C CA . PRO B 1 39 ? -10.547 -7.652 -16.188 1 98.25 39 PRO B CA 1
ATOM 1851 C C . PRO B 1 39 ? -10.734 -8.164 -17.609 1 98.25 39 PRO B C 1
ATOM 1853 O O . PRO B 1 39 ? -10.711 -9.375 -17.844 1 98.25 39 PRO B O 1
ATOM 1856 N N . THR B 1 40 ? -10.828 -7.215 -18.5 1 98.62 40 THR B N 1
ATOM 1857 C CA . THR B 1 40 ? -10.828 -7.594 -19.906 1 98.62 40 THR B CA 1
ATOM 1858 C C . THR B 1 40 ? -9.438 -8.07 -20.344 1 98.62 40 THR B C 1
ATOM 1860 O O . THR B 1 40 ? -8.445 -7.773 -19.672 1 98.62 40 THR B O 1
ATOM 1863 N N . LEU B 1 41 ? -9.461 -8.812 -21.453 1 98.69 41 LEU B N 1
ATOM 1864 C CA . LEU B 1 41 ? -8.18 -9.266 -21.969 1 98.69 41 LEU B CA 1
ATOM 1865 C C . LEU B 1 41 ? -7.277 -8.086 -22.297 1 98.69 41 LEU B C 1
ATOM 1867 O O . LEU B 1 41 ? -6.066 -8.141 -22.062 1 98.69 41 LEU B O 1
ATOM 1871 N N . GLU B 1 42 ? -7.809 -6.992 -22.797 1 98.62 42 GLU B N 1
ATOM 1872 C CA . GLU B 1 42 ? -7.039 -5.801 -23.125 1 98.62 42 GLU B CA 1
ATOM 1873 C C . GLU B 1 42 ? -6.434 -5.16 -21.891 1 98.62 42 GLU B C 1
ATOM 1875 O O . GLU B 1 42 ? -5.246 -4.828 -21.859 1 98.62 42 GLU B O 1
ATOM 1880 N N . GLU B 1 43 ? -7.234 -5.027 -20.906 1 98.44 43 GLU B N 1
ATOM 1881 C CA . GLU B 1 43 ? -6.758 -4.473 -19.641 1 98.44 43 GLU B CA 1
ATOM 1882 C C . GLU B 1 43 ? -5.648 -5.328 -19.047 1 98.44 43 GLU B C 1
ATOM 1884 O O . GLU B 1 43 ? -4.625 -4.805 -18.594 1 98.44 43 GLU B O 1
ATOM 1889 N N . PHE B 1 44 ? -5.895 -6.59 -19.094 1 98.69 44 PHE B N 1
ATOM 1890 C CA . PHE B 1 44 ? -4.953 -7.527 -18.5 1 98.69 44 PHE B CA 1
ATOM 1891 C C . PHE B 1 44 ? -3.639 -7.543 -19.281 1 98.69 44 PHE B C 1
ATOM 1893 O O . PHE B 1 44 ? -2.562 -7.598 -18.672 1 98.69 44 PHE B O 1
ATOM 1900 N N . THR B 1 45 ? -3.719 -7.504 -20.547 1 98.75 45 THR B N 1
ATOM 1901 C CA . THR B 1 45 ? -2.531 -7.398 -21.391 1 98.75 45 THR B CA 1
ATOM 1902 C C . THR B 1 45 ? -1.74 -6.141 -21.047 1 98.75 45 THR B C 1
ATOM 1904 O O . THR B 1 45 ? -0.509 -6.168 -21 1 98.75 45 THR B O 1
ATOM 1907 N N . GLY B 1 46 ? -2.439 -5.07 -20.844 1 98.62 46 GLY B N 1
ATOM 1908 C CA . GLY B 1 46 ? -1.806 -3.832 -20.422 1 98.62 46 GLY B CA 1
ATOM 1909 C C . GLY B 1 46 ? -1.071 -3.963 -19.094 1 98.62 46 GLY B C 1
ATOM 1910 O O . GLY B 1 46 ? 0.01 -3.396 -18.922 1 98.62 46 GLY B O 1
ATOM 1911 N N . ARG B 1 47 ? -1.645 -4.727 -18.156 1 98.25 47 ARG B N 1
ATOM 1912 C CA . ARG B 1 47 ? -0.988 -4.965 -16.875 1 98.25 47 ARG B CA 1
ATOM 1913 C C . ARG B 1 47 ? 0.336 -5.695 -17.062 1 98.25 47 ARG B C 1
ATOM 1915 O O . ARG B 1 47 ? 1.343 -5.34 -16.453 1 98.25 47 ARG B O 1
ATOM 1922 N N . ILE B 1 48 ? 0.286 -6.723 -17.891 1 98.69 48 ILE B N 1
ATOM 1923 C CA . ILE B 1 48 ? 1.488 -7.5 -18.156 1 98.69 48 ILE B CA 1
ATOM 1924 C C . ILE B 1 48 ? 2.551 -6.605 -18.797 1 98.69 48 ILE B C 1
ATOM 1926 O O . ILE B 1 48 ? 3.705 -6.602 -18.359 1 98.69 48 ILE B O 1
ATOM 1930 N N . ARG B 1 49 ? 2.135 -5.816 -19.75 1 98.25 49 ARG B N 1
ATOM 1931 C CA . ARG B 1 49 ? 3.035 -4.902 -20.453 1 98.25 49 ARG B CA 1
ATOM 1932 C C . ARG B 1 49 ? 3.672 -3.918 -19.469 1 98.25 49 ARG B C 1
ATOM 1934 O O . ARG B 1 49 ? 4.879 -3.676 -19.531 1 98.25 49 ARG B O 1
ATOM 1941 N N . HIS B 1 50 ? 2.889 -3.371 -18.672 1 98.06 50 HIS B N 1
ATOM 1942 C CA . HIS B 1 50 ? 3.373 -2.4 -17.703 1 98.06 50 HIS B CA 1
ATOM 1943 C C . HIS B 1 50 ? 4.414 -3.023 -16.766 1 98.06 50 HIS B C 1
ATOM 1945 O O . HIS B 1 50 ? 5.473 -2.436 -16.531 1 98.06 50 HIS B O 1
ATOM 1951 N N . THR B 1 51 ? 4.109 -4.184 -16.25 1 98.38 51 THR B N 1
ATOM 1952 C CA . THR B 1 51 ? 5.012 -4.867 -15.336 1 98.38 51 THR B CA 1
ATOM 1953 C C . THR B 1 51 ? 6.34 -5.184 -16.016 1 98.38 51 THR B C 1
ATOM 1955 O O . THR B 1 51 ? 7.406 -4.973 -15.445 1 98.38 51 THR B O 1
ATOM 1958 N N . LEU B 1 52 ? 6.293 -5.594 -17.219 1 98 52 LEU B N 1
ATOM 1959 C CA . LEU B 1 52 ? 7.465 -6.051 -17.953 1 98 52 LEU B CA 1
ATOM 1960 C C . LEU B 1 52 ? 8.406 -4.891 -18.266 1 98 52 LEU B C 1
ATOM 1962 O O . LEU B 1 52 ? 9.555 -5.105 -18.641 1 98 52 LEU B O 1
ATOM 1966 N N . LYS B 1 53 ? 7.98 -3.66 -18.094 1 97.44 53 LYS B N 1
ATOM 1967 C CA . LYS B 1 53 ? 8.844 -2.5 -18.312 1 97.44 53 LYS B CA 1
ATOM 1968 C C . LYS B 1 53 ? 10 -2.486 -17.312 1 97.44 53 LYS B C 1
ATOM 1970 O O . LYS B 1 53 ? 11.078 -1.987 -17.625 1 97.44 53 LYS B O 1
ATOM 1975 N N . LYS B 1 54 ? 9.758 -3.115 -16.172 1 97.88 54 LYS B N 1
ATOM 1976 C CA . LYS B 1 54 ? 10.797 -2.971 -15.148 1 97.88 54 LYS B CA 1
ATOM 1977 C C . LYS B 1 54 ? 11.008 -4.277 -14.398 1 97.88 54 LYS B C 1
ATOM 1979 O O . LYS B 1 54 ? 12.117 -4.559 -13.938 1 97.88 54 LYS B O 1
ATOM 1984 N N . TYR B 1 55 ? 9.992 -5.105 -14.266 1 98.75 55 TYR B N 1
ATOM 1985 C CA . TYR B 1 55 ? 10.062 -6.23 -13.344 1 98.75 55 TYR B CA 1
ATOM 1986 C C . TYR B 1 55 ? 9.875 -7.551 -14.07 1 98.75 55 TYR B C 1
ATOM 1988 O O . TYR B 1 55 ? 9.336 -7.586 -15.18 1 98.75 55 TYR B O 1
ATOM 1996 N N . PRO B 1 56 ? 10.273 -8.641 -13.453 1 98.81 56 PRO B N 1
ATOM 1997 C CA . PRO B 1 56 ? 10.055 -9.961 -14.047 1 98.81 56 PRO B CA 1
ATOM 1998 C C . PRO B 1 56 ? 8.586 -10.398 -13.984 1 98.81 56 PRO B C 1
ATOM 2000 O O . PRO B 1 56 ? 7.895 -10.102 -13.008 1 98.81 56 PRO B O 1
ATOM 2003 N N . TYR B 1 57 ? 8.188 -11 -14.977 1 98.94 57 TYR B N 1
ATOM 2004 C CA . TYR B 1 57 ? 6.949 -11.742 -15.141 1 98.94 57 TYR B CA 1
ATOM 2005 C C . TYR B 1 57 ? 7.211 -13.117 -15.734 1 98.94 57 TYR B C 1
ATOM 2007 O O . TYR B 1 57 ? 7.594 -13.242 -16.906 1 98.94 57 TYR B O 1
ATOM 2015 N N . LEU B 1 58 ? 6.992 -14.148 -14.883 1 98.88 58 LEU B N 1
ATOM 2016 C CA . LEU B 1 58 ? 7.406 -15.5 -15.258 1 98.88 58 LEU B CA 1
ATOM 2017 C C . LEU B 1 58 ? 6.203 -16.438 -15.328 1 98.88 58 LEU B C 1
ATOM 2019 O O . LEU B 1 58 ? 5.281 -16.328 -14.516 1 98.88 58 LEU B O 1
ATOM 2023 N N . VAL B 1 59 ? 6.289 -17.391 -16.219 1 98.81 59 VAL B N 1
ATOM 2024 C CA . VAL B 1 59 ? 5.273 -18.438 -16.312 1 98.81 59 VAL B CA 1
ATOM 2025 C C . VAL B 1 59 ? 5.926 -19.812 -16.172 1 98.81 59 VAL B C 1
ATOM 2027 O O . VAL B 1 59 ? 7.074 -20 -16.578 1 98.81 59 VAL B O 1
ATOM 2030 N N . ALA B 1 60 ? 5.246 -20.688 -15.531 1 98.56 60 ALA B N 1
ATOM 2031 C CA . ALA B 1 60 ? 5.594 -22.109 -15.484 1 98.56 60 ALA B CA 1
ATOM 2032 C C . ALA B 1 60 ? 4.824 -22.891 -16.547 1 98.56 60 ALA B C 1
ATOM 2034 O O . ALA B 1 60 ? 3.594 -22.828 -16.609 1 98.56 60 ALA B O 1
ATOM 2035 N N . VAL B 1 61 ? 5.559 -23.672 -17.359 1 97.94 61 VAL B N 1
ATOM 2036 C CA . VAL B 1 61 ? 4.953 -24.375 -18.484 1 97.94 61 VAL B CA 1
ATOM 2037 C C . VAL B 1 61 ? 5.176 -25.875 -18.344 1 97.94 61 VAL B C 1
ATOM 2039 O O . VAL B 1 61 ? 6.289 -26.312 -18.062 1 97.94 61 VAL B O 1
ATOM 2042 N N . ARG B 1 62 ? 4.121 -26.578 -18.422 1 95.81 62 ARG B N 1
ATOM 2043 C CA . ARG B 1 62 ? 4.133 -28.031 -18.469 1 95.81 62 ARG B CA 1
ATOM 2044 C C . ARG B 1 62 ? 3.291 -28.547 -19.625 1 95.81 62 ARG B C 1
ATOM 2046 O O . ARG B 1 62 ? 2.121 -28.188 -19.766 1 95.81 62 ARG B O 1
ATOM 2053 N N . ASP B 1 63 ? 3.863 -29.406 -20.516 1 92.88 63 ASP B N 1
ATOM 2054 C CA . ASP B 1 63 ? 3.158 -29.969 -21.672 1 92.88 63 ASP B CA 1
ATOM 2055 C C . ASP B 1 63 ? 2.512 -28.875 -22.516 1 92.88 63 ASP B C 1
ATOM 2057 O O . ASP B 1 63 ? 1.318 -28.938 -22.812 1 92.88 63 ASP B O 1
ATOM 2061 N N . SER B 1 64 ? 3.205 -27.75 -22.688 1 94.25 64 SER B N 1
ATOM 2062 C CA . SER B 1 64 ? 2.854 -26.641 -23.562 1 94.25 64 SER B CA 1
ATOM 2063 C C . SER B 1 64 ? 1.694 -25.828 -22.984 1 94.25 64 SER B C 1
ATOM 2065 O O . SER B 1 64 ? 1.052 -25.062 -23.688 1 94.25 64 SER B O 1
ATOM 2067 N N . GLU B 1 65 ? 1.488 -26.047 -21.688 1 96.31 65 GLU B N 1
ATOM 2068 C CA . GLU B 1 65 ? 0.439 -25.297 -21 1 96.31 65 GLU B CA 1
ATOM 2069 C C . GLU B 1 65 ? 1.008 -24.5 -19.844 1 96.31 65 GLU B C 1
ATOM 2071 O O . GLU B 1 65 ? 1.848 -25 -19.094 1 96.31 65 GLU B O 1
ATOM 2076 N N . ILE B 1 66 ? 0.562 -23.266 -19.766 1 98.25 66 ILE B N 1
ATOM 2077 C CA . ILE B 1 66 ? 0.936 -22.484 -18.594 1 98.25 66 ILE B CA 1
ATOM 2078 C C . ILE B 1 66 ? 0.141 -22.953 -17.375 1 98.25 66 ILE B C 1
ATOM 2080 O O . ILE B 1 66 ? -1.092 -22.938 -17.391 1 98.25 66 ILE B O 1
ATOM 2084 N N . ILE B 1 67 ? 0.864 -23.359 -16.312 1 98 67 ILE B N 1
ATOM 2085 C CA . ILE B 1 67 ? 0.177 -23.953 -15.172 1 98 67 ILE B CA 1
ATOM 2086 C C . ILE B 1 67 ? 0.358 -23.047 -13.945 1 98 67 ILE B C 1
ATOM 2088 O O . ILE B 1 67 ? -0.11 -23.375 -12.852 1 98 67 ILE B O 1
ATOM 2092 N N . GLY B 1 68 ? 1.017 -21.922 -14.062 1 98.44 68 GLY B N 1
ATOM 2093 C CA . GLY B 1 68 ? 1.212 -20.922 -13.023 1 98.44 68 GLY B CA 1
ATOM 2094 C C . GLY B 1 68 ? 2.074 -19.75 -13.477 1 98.44 68 GLY B C 1
ATOM 2095 O O . GLY B 1 68 ? 2.678 -19.797 -14.547 1 98.44 68 GLY B O 1
ATOM 2096 N N . TYR B 1 69 ? 2.02 -18.734 -12.719 1 98.81 69 TYR B N 1
ATOM 2097 C CA . TYR B 1 69 ? 2.855 -17.578 -13.023 1 98.81 69 TYR B CA 1
ATOM 2098 C C . TYR B 1 69 ? 3.176 -16.781 -11.758 1 98.81 69 TYR B C 1
ATOM 2100 O O . TYR B 1 69 ? 2.498 -16.938 -10.742 1 98.81 69 TYR B O 1
ATOM 2108 N N . ALA B 1 70 ? 4.211 -16.062 -11.789 1 98.81 70 ALA B N 1
ATOM 2109 C CA . ALA B 1 70 ? 4.656 -15.141 -10.742 1 98.81 70 ALA B CA 1
ATOM 2110 C C . ALA B 1 70 ? 5.242 -13.867 -11.336 1 98.81 70 ALA B C 1
ATOM 2112 O O . ALA B 1 70 ? 5.832 -13.891 -12.422 1 98.81 70 ALA B O 1
ATOM 2113 N N . TYR B 1 71 ? 5.039 -12.805 -10.664 1 98.88 71 TYR B N 1
ATOM 2114 C CA . TYR B 1 71 ? 5.629 -11.547 -11.102 1 98.88 71 TYR B CA 1
ATOM 2115 C C . TYR B 1 71 ? 5.902 -10.625 -9.922 1 98.88 71 TYR B C 1
ATOM 2117 O O . TYR B 1 71 ? 5.426 -10.875 -8.812 1 98.88 71 TYR B O 1
ATOM 2125 N N . ALA B 1 72 ? 6.711 -9.688 -10.141 1 98.75 72 ALA B N 1
ATOM 2126 C CA . ALA B 1 72 ? 6.965 -8.641 -9.156 1 98.75 72 ALA B CA 1
ATOM 2127 C C . ALA B 1 72 ? 6.469 -7.289 -9.656 1 98.75 72 ALA B C 1
ATOM 2129 O O . ALA B 1 72 ? 6.125 -7.141 -10.828 1 98.75 72 ALA B O 1
ATOM 2130 N N . GLY B 1 73 ? 6.352 -6.383 -8.82 1 98.25 73 GLY B N 1
ATOM 2131 C CA . GLY B 1 73 ? 5.984 -5.008 -9.109 1 98.25 73 GLY B CA 1
ATOM 2132 C C . GLY B 1 73 ? 6.512 -4.02 -8.094 1 98.25 73 GLY B C 1
ATOM 2133 O O . GLY B 1 73 ? 7.223 -4.402 -7.16 1 98.25 73 GLY B O 1
ATOM 2134 N N . ALA B 1 74 ? 6.145 -2.773 -8.375 1 96.94 74 ALA B N 1
ATOM 2135 C CA . ALA B 1 74 ? 6.617 -1.716 -7.488 1 96.94 74 ALA B CA 1
ATOM 2136 C C . ALA B 1 74 ? 5.984 -1.844 -6.102 1 96.94 74 ALA B C 1
ATOM 2138 O O . ALA B 1 74 ? 4.812 -2.207 -5.977 1 96.94 74 ALA B O 1
ATOM 2139 N N . PHE B 1 75 ? 6.785 -1.583 -5.082 1 96.44 75 PHE B N 1
ATOM 2140 C CA . PHE B 1 75 ? 6.305 -1.419 -3.717 1 96.44 75 PHE B CA 1
ATOM 2141 C C . PHE B 1 75 ? 6.016 0.047 -3.414 1 96.44 75 PHE B C 1
ATOM 2143 O O . PHE B 1 75 ? 6.934 0.866 -3.359 1 96.44 75 PHE B O 1
ATOM 2150 N N . TYR B 1 76 ? 4.695 0.535 -3.188 1 88.38 76 TYR B N 1
ATOM 2151 C CA . TYR B 1 76 ? 4.184 1.868 -2.885 1 88.38 76 TYR B CA 1
ATOM 2152 C C . TYR B 1 76 ? 4.52 2.846 -4.004 1 88.38 76 TYR B C 1
ATOM 2154 O O . TYR B 1 76 ? 3.988 3.957 -4.047 1 88.38 76 TYR B O 1
ATOM 2162 N N . GLY B 1 77 ? 5.449 2.643 -4.891 1 85.19 77 GLY B N 1
ATOM 2163 C CA . GLY B 1 77 ? 5.586 3.371 -6.141 1 85.19 77 GLY B CA 1
ATOM 2164 C C . GLY B 1 77 ? 6.492 4.582 -6.031 1 85.19 77 GLY B C 1
ATOM 2165 O O . GLY B 1 77 ? 6.625 5.355 -6.98 1 85.19 77 GLY B O 1
ATOM 2166 N N . ARG B 1 78 ? 7.074 4.996 -4.98 1 92 78 ARG B N 1
ATOM 2167 C CA . ARG B 1 78 ? 8.039 6.086 -4.875 1 92 78 ARG B CA 1
ATOM 2168 C C . ARG B 1 78 ? 9.461 5.578 -5.066 1 92 78 ARG B C 1
ATOM 2170 O O . ARG B 1 78 ? 9.773 4.438 -4.719 1 92 78 ARG B O 1
ATOM 2177 N N . ALA B 1 79 ? 10.32 6.504 -5.461 1 93.5 79 ALA B N 1
ATOM 2178 C CA . ALA B 1 79 ? 11.711 6.152 -5.762 1 93.5 79 ALA B CA 1
ATOM 2179 C C . ALA B 1 79 ? 12.43 5.66 -4.508 1 93.5 79 ALA B C 1
ATOM 2181 O O . ALA B 1 79 ? 13.32 4.812 -4.594 1 93.5 79 ALA B O 1
ATOM 2182 N N . ALA B 1 80 ? 12.039 6.152 -3.393 1 96.06 80 ALA B N 1
ATOM 2183 C CA . ALA B 1 80 ? 12.688 5.777 -2.141 1 96.06 80 ALA B CA 1
ATOM 2184 C C . ALA B 1 80 ? 12.516 4.285 -1.86 1 96.06 80 ALA B C 1
ATOM 2186 O O . ALA B 1 80 ? 13.305 3.691 -1.122 1 96.06 80 ALA B O 1
ATOM 2187 N N . TYR B 1 81 ? 11.508 3.688 -2.445 1 97.75 81 TYR B N 1
ATOM 2188 C CA . TYR B 1 81 ? 11.203 2.279 -2.225 1 97.75 81 TYR B CA 1
ATOM 2189 C C . TYR B 1 81 ? 11.773 1.416 -3.346 1 97.75 81 TYR B C 1
ATOM 2191 O O . TYR B 1 81 ? 11.406 0.244 -3.477 1 97.75 81 TYR B O 1
ATOM 2199 N N . ASP B 1 82 ? 12.602 1.883 -4.188 1 97.12 82 ASP B N 1
ATOM 2200 C CA . ASP B 1 82 ? 13.031 1.234 -5.422 1 97.12 82 ASP B CA 1
ATOM 2201 C C . ASP B 1 82 ? 13.664 -0.125 -5.141 1 97.12 82 ASP B C 1
ATOM 2203 O O . ASP B 1 82 ? 13.578 -1.041 -5.961 1 97.12 82 ASP B O 1
ATOM 2207 N N . TRP B 1 83 ? 14.266 -0.311 -3.996 1 98.5 83 TRP B N 1
ATOM 2208 C CA . TRP B 1 83 ? 14.984 -1.545 -3.699 1 98.5 83 TRP B CA 1
ATOM 2209 C C . TRP B 1 83 ? 14.055 -2.582 -3.082 1 98.5 83 TRP B C 1
ATOM 2211 O O . TRP B 1 83 ? 14.5 -3.637 -2.627 1 98.5 83 TRP B O 1
ATOM 2221 N N . SER B 1 84 ? 12.758 -2.24 -3.041 1 98.56 84 SER B N 1
ATOM 2222 C CA . SER B 1 84 ? 11.695 -3.127 -2.57 1 98.56 84 SER B CA 1
ATOM 2223 C C . SER B 1 84 ? 10.766 -3.527 -3.707 1 98.56 84 SER B C 1
ATOM 2225 O O . SER B 1 84 ? 10.469 -2.719 -4.59 1 98.56 84 SER B O 1
ATOM 2227 N N . ALA B 1 85 ? 10.258 -4.762 -3.68 1 98.62 85 ALA B N 1
ATOM 2228 C CA . ALA B 1 85 ? 9.32 -5.234 -4.695 1 98.62 85 ALA B CA 1
ATOM 2229 C C . ALA B 1 85 ? 8.18 -6.031 -4.062 1 98.62 85 ALA B C 1
ATOM 2231 O O . ALA B 1 85 ? 8.391 -6.758 -3.088 1 98.62 85 ALA B O 1
ATOM 2232 N N . GLU B 1 86 ? 7.039 -5.875 -4.598 1 98.56 86 GLU B N 1
ATOM 2233 C CA . GLU B 1 86 ? 5.922 -6.754 -4.266 1 98.56 86 GLU B CA 1
ATOM 2234 C C . GLU B 1 86 ? 5.898 -7.984 -5.164 1 98.56 86 GLU B C 1
ATOM 2236 O O . GLU B 1 86 ? 6.117 -7.879 -6.375 1 98.56 86 GLU B O 1
ATOM 2241 N N . THR B 1 87 ? 5.664 -9.133 -4.582 1 98.75 87 THR B N 1
ATOM 2242 C CA . THR B 1 87 ? 5.664 -10.383 -5.34 1 98.75 87 THR B CA 1
ATOM 2243 C C . THR B 1 87 ? 4.266 -10.984 -5.387 1 98.75 87 THR B C 1
ATOM 2245 O O . THR B 1 87 ? 3.521 -10.922 -4.406 1 98.75 87 THR B O 1
ATOM 2248 N N . THR B 1 88 ? 3.936 -11.57 -6.473 1 98.38 88 THR B N 1
ATOM 2249 C CA . THR B 1 88 ? 2.645 -12.203 -6.719 1 98.38 88 THR B CA 1
ATOM 2250 C C . THR B 1 88 ? 2.83 -13.578 -7.355 1 98.38 88 THR B C 1
ATOM 2252 O O . THR B 1 88 ? 3.744 -13.781 -8.156 1 98.38 88 THR B O 1
ATOM 2255 N N . ILE B 1 89 ? 1.922 -14.492 -7.016 1 98.31 89 ILE B N 1
ATOM 2256 C CA . ILE B 1 89 ? 1.983 -15.828 -7.602 1 98.31 89 ILE B CA 1
ATOM 2257 C C . ILE B 1 89 ? 0.576 -16.406 -7.703 1 98.31 89 ILE B C 1
ATOM 2259 O O . ILE B 1 89 ? -0.244 -16.234 -6.801 1 98.31 89 ILE B O 1
ATOM 2263 N N . TYR B 1 90 ? 0.325 -17.062 -8.773 1 98.25 90 TYR B N 1
ATOM 2264 C CA . TYR B 1 90 ? -0.893 -17.844 -8.992 1 98.25 90 TYR B CA 1
ATOM 2265 C C . TYR B 1 90 ? -0.583 -19.156 -9.68 1 98.25 90 TYR B C 1
ATOM 2267 O O . TYR B 1 90 ? 0.171 -19.203 -10.656 1 98.25 90 TYR B O 1
ATOM 2275 N N . VAL B 1 91 ? -1.112 -20.188 -9.156 1 97.88 91 VAL B N 1
ATOM 2276 C CA . VAL B 1 91 ? -0.969 -21.516 -9.734 1 97.88 91 VAL B CA 1
ATOM 2277 C C . VAL B 1 91 ? -2.336 -22.047 -10.164 1 97.88 91 VAL B C 1
ATOM 2279 O O . VAL B 1 91 ? -3.322 -21.891 -9.438 1 97.88 91 VAL B O 1
ATOM 2282 N N . LYS B 1 92 ? -2.352 -22.594 -11.344 1 97.12 92 LYS B N 1
ATOM 2283 C CA . LYS B 1 92 ? -3.588 -23.156 -11.891 1 97.12 92 LYS B CA 1
ATOM 2284 C C . LYS B 1 92 ? -4.242 -24.109 -10.898 1 97.12 92 LYS B C 1
ATOM 2286 O O . LYS B 1 92 ? -3.559 -24.938 -10.281 1 97.12 92 LYS B O 1
ATOM 2291 N N . LYS B 1 93 ? -5.559 -24.016 -10.82 1 91.62 93 LYS B N 1
ATOM 2292 C CA . LYS B 1 93 ? -6.297 -24.922 -9.953 1 91.62 93 LYS B CA 1
ATOM 2293 C C . LYS B 1 93 ? -6.008 -26.375 -10.305 1 91.62 93 LYS B C 1
ATOM 2295 O O . LYS B 1 93 ? -6.004 -26.75 -11.484 1 91.62 93 LYS B O 1
ATOM 2300 N N . GLY B 1 94 ? -5.695 -27.188 -9.367 1 89.06 94 GLY B N 1
ATOM 2301 C CA . GLY B 1 94 ? -5.398 -28.578 -9.609 1 89.06 94 GLY B CA 1
ATOM 2302 C C . GLY B 1 94 ? -3.914 -28.859 -9.766 1 89.06 94 GLY B C 1
ATOM 2303 O O . GLY B 1 94 ? -3.5 -30.016 -9.859 1 89.06 94 GLY B O 1
ATOM 2304 N N . CYS B 1 95 ? -3.135 -27.891 -9.883 1 87.06 95 CYS B N 1
ATOM 2305 C CA . CYS B 1 95 ? -1.696 -28.047 -10.062 1 87.06 95 CYS B CA 1
ATOM 2306 C C . CYS B 1 95 ? -0.941 -27.609 -8.812 1 87.06 95 CYS B C 1
ATOM 2308 O O . CYS B 1 95 ? 0.269 -27.391 -8.859 1 87.06 95 CYS B O 1
ATOM 2310 N N . ARG B 1 96 ? -1.67 -27.641 -7.789 1 77.25 96 ARG B N 1
ATOM 2311 C CA . ARG B 1 96 ? -1.057 -27.234 -6.531 1 77.25 96 ARG B CA 1
ATOM 2312 C C . ARG B 1 96 ? -0.331 -28.391 -5.867 1 77.25 96 ARG B C 1
ATOM 2314 O O . ARG B 1 96 ? -0.665 -29.562 -6.105 1 77.25 96 ARG B O 1
ATOM 2321 N N . HIS B 1 97 ? 0.742 -28.109 -5.188 1 75.81 97 HIS B N 1
ATOM 2322 C CA . HIS B 1 97 ? 1.532 -29.062 -4.422 1 75.81 97 HIS B CA 1
ATOM 2323 C C . HIS B 1 97 ? 2.441 -29.891 -5.332 1 75.81 97 HIS B C 1
ATOM 2325 O O . HIS B 1 97 ? 2.91 -30.953 -4.945 1 75.81 97 HIS B O 1
ATOM 2331 N N . GLY B 1 98 ? 2.6 -29.406 -6.539 1 82.12 98 GLY B N 1
ATOM 2332 C CA . GLY B 1 98 ? 3.492 -30.078 -7.469 1 82.12 98 GLY B CA 1
ATOM 2333 C C . GLY B 1 98 ? 4.848 -29.406 -7.586 1 82.12 98 GLY B C 1
ATOM 2334 O O . GLY B 1 98 ? 5.629 -29.734 -8.484 1 82.12 98 GLY B O 1
ATOM 2335 N N . GLY B 1 99 ? 5.035 -28.453 -6.699 1 91.56 99 GLY B N 1
ATOM 2336 C CA . GLY B 1 99 ? 6.328 -27.781 -6.688 1 91.56 99 GLY B CA 1
ATOM 2337 C C . GLY B 1 99 ? 6.383 -26.578 -7.602 1 91.56 99 GLY B C 1
ATOM 2338 O O . GLY B 1 99 ? 7.398 -25.875 -7.66 1 91.56 99 GLY B O 1
ATOM 2339 N N . VAL B 1 100 ? 5.309 -26.281 -8.289 1 95.38 100 VAL B N 1
ATOM 2340 C CA . VAL B 1 100 ? 5.23 -25.203 -9.266 1 95.38 100 VAL B CA 1
ATOM 2341 C C . VAL B 1 100 ? 5.508 -23.859 -8.57 1 95.38 100 VAL B C 1
ATOM 2343 O O . VAL B 1 100 ? 6.312 -23.062 -9.055 1 95.38 100 VAL B O 1
ATOM 2346 N N . GLY B 1 101 ? 4.922 -23.625 -7.418 1 97 101 GLY B N 1
ATOM 2347 C CA . GLY B 1 101 ? 5.094 -22.375 -6.695 1 97 101 GLY B CA 1
ATOM 2348 C C . GLY B 1 101 ? 6.527 -22.125 -6.273 1 97 101 GLY B C 1
ATOM 2349 O O . GLY B 1 101 ? 7.055 -21.031 -6.473 1 97 101 GLY B O 1
ATOM 2350 N N . LYS B 1 102 ? 7.109 -23.125 -5.746 1 96.5 102 LYS B N 1
ATOM 2351 C CA . LYS B 1 102 ? 8.492 -23.016 -5.301 1 96.5 102 LYS B CA 1
ATOM 2352 C C . LYS B 1 102 ? 9.422 -22.688 -6.469 1 96.5 102 LYS B C 1
ATOM 2354 O O . LYS B 1 102 ? 10.281 -21.812 -6.355 1 96.5 102 LYS B O 1
ATOM 2359 N N . LEU B 1 103 ? 9.242 -23.359 -7.566 1 97.25 103 LEU B N 1
ATOM 2360 C CA . LEU B 1 103 ? 10.07 -23.141 -8.75 1 97.25 103 LEU B CA 1
ATOM 2361 C C . LEU B 1 103 ? 9.906 -21.703 -9.266 1 97.25 103 LEU B C 1
ATOM 2363 O O . LEU B 1 103 ? 10.891 -21.047 -9.609 1 97.25 103 LEU B O 1
ATOM 2367 N N . LEU B 1 104 ? 8.703 -21.234 -9.344 1 98.31 104 LEU B N 1
ATOM 2368 C CA . LEU B 1 104 ? 8.422 -19.875 -9.781 1 98.31 104 LEU B CA 1
ATOM 2369 C C . LEU B 1 104 ? 9.102 -18.859 -8.875 1 98.31 104 LEU B C 1
ATOM 2371 O O . LEU B 1 104 ? 9.766 -17.938 -9.352 1 98.31 104 LEU B O 1
ATOM 2375 N N . TYR B 1 105 ? 8.969 -19.016 -7.543 1 98.06 105 TYR B N 1
ATOM 2376 C CA . TYR B 1 105 ? 9.516 -18.047 -6.602 1 98.06 105 TYR B CA 1
ATOM 2377 C C . TYR B 1 105 ? 11.039 -18.094 -6.598 1 98.06 105 TYR B C 1
ATOM 2379 O O . TYR B 1 105 ? 11.695 -17.062 -6.434 1 98.06 105 TYR B O 1
ATOM 2387 N N . GLN B 1 106 ? 11.602 -19.266 -6.73 1 97.69 106 GLN B N 1
ATOM 2388 C CA . GLN B 1 106 ? 13.055 -19.344 -6.828 1 97.69 106 GLN B CA 1
ATOM 2389 C C . GLN B 1 106 ? 13.57 -18.562 -8.031 1 97.69 106 GLN B C 1
ATOM 2391 O O . GLN B 1 106 ? 14.531 -17.797 -7.918 1 97.69 106 GLN B O 1
ATOM 2396 N N . ALA B 1 107 ? 12.914 -18.781 -9.148 1 98.56 107 ALA B N 1
ATOM 2397 C CA . ALA B 1 107 ? 13.289 -18.062 -10.359 1 98.56 107 ALA B CA 1
ATOM 2398 C C . ALA B 1 107 ? 13.062 -16.562 -10.195 1 98.56 107 ALA B C 1
ATOM 2400 O O . ALA B 1 107 ? 13.883 -15.75 -10.625 1 98.56 107 ALA B O 1
ATOM 2401 N N . LEU B 1 108 ? 11.984 -16.203 -9.609 1 98.75 108 LEU B N 1
ATOM 2402 C CA . LEU B 1 108 ? 11.641 -14.805 -9.383 1 98.75 108 LEU B CA 1
ATOM 2403 C C . LEU B 1 108 ? 12.68 -14.125 -8.492 1 98.75 108 LEU B C 1
ATOM 2405 O O . LEU B 1 108 ? 13.172 -13.047 -8.812 1 98.75 108 LEU B O 1
ATOM 2409 N N . GLU B 1 109 ? 13.023 -14.766 -7.434 1 98.56 109 GLU B N 1
ATOM 2410 C CA . GLU B 1 109 ? 14 -14.227 -6.496 1 98.56 109 GLU B CA 1
ATOM 2411 C C . GLU B 1 109 ? 15.367 -14.07 -7.156 1 98.56 109 GLU B C 1
ATOM 2413 O O . GLU B 1 109 ? 16.062 -13.086 -6.922 1 98.56 109 GLU B O 1
ATOM 2418 N N . THR B 1 110 ? 15.711 -15.055 -7.934 1 98.56 110 THR B N 1
ATOM 2419 C CA . THR B 1 110 ? 16.984 -14.977 -8.656 1 98.56 110 THR B CA 1
ATOM 2420 C C . THR B 1 110 ? 17.016 -13.742 -9.547 1 98.56 110 THR B C 1
ATOM 2422 O O . THR B 1 110 ? 18 -13 -9.539 1 98.56 110 THR B O 1
ATOM 2425 N N . ALA B 1 111 ? 15.969 -13.523 -10.281 1 98.81 111 ALA B N 1
ATOM 2426 C CA . ALA B 1 111 ? 15.891 -12.359 -11.156 1 98.81 111 ALA B CA 1
ATOM 2427 C C . ALA B 1 111 ? 15.93 -11.062 -10.359 1 98.81 111 ALA B C 1
ATOM 2429 O O . ALA B 1 111 ? 16.641 -10.125 -10.719 1 98.81 111 ALA B O 1
ATOM 2430 N N . LEU B 1 112 ? 15.211 -10.992 -9.297 1 98.81 112 LE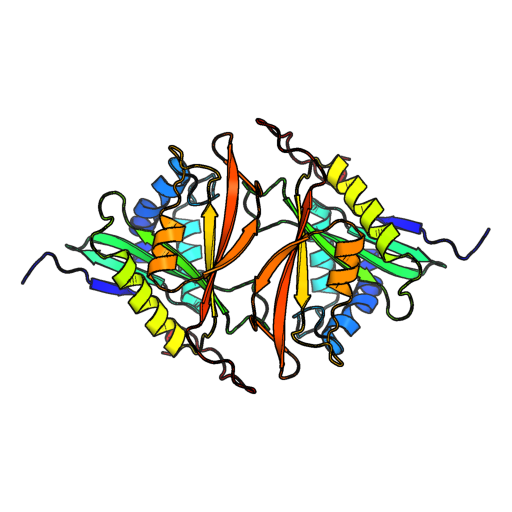U B N 1
ATOM 2431 C CA . LEU B 1 112 ? 15.117 -9.781 -8.484 1 98.81 112 LEU B CA 1
ATOM 2432 C C . LEU B 1 112 ? 16.453 -9.469 -7.824 1 98.81 112 LEU B C 1
ATOM 2434 O O . LEU B 1 112 ? 16.844 -8.305 -7.715 1 98.81 112 LEU B O 1
ATOM 2438 N N . LYS B 1 113 ? 17.109 -10.492 -7.383 1 98.56 113 LYS B N 1
ATOM 2439 C CA . LYS B 1 113 ? 18.453 -10.297 -6.84 1 98.56 113 LYS B CA 1
ATOM 2440 C C . LYS B 1 113 ? 19.375 -9.695 -7.887 1 98.56 113 LYS B C 1
ATOM 2442 O O . LYS B 1 113 ? 20.141 -8.773 -7.586 1 98.56 113 LYS B O 1
ATOM 2447 N N . ALA B 1 114 ? 19.281 -10.203 -9.055 1 98.5 114 ALA B N 1
ATOM 2448 C CA . ALA B 1 114 ? 20.109 -9.703 -10.156 1 98.5 114 ALA B CA 1
ATOM 2449 C C . ALA B 1 114 ? 19.766 -8.25 -10.477 1 98.5 114 ALA B C 1
ATOM 2451 O O . ALA B 1 114 ? 20.609 -7.508 -10.984 1 98.5 114 ALA B O 1
ATOM 2452 N N . GLN B 1 115 ? 18.609 -7.797 -10.203 1 98.69 115 GLN B N 1
ATOM 2453 C CA . GLN B 1 115 ? 18.172 -6.422 -10.422 1 98.69 115 GLN B CA 1
ATOM 2454 C C . GLN B 1 115 ? 18.609 -5.516 -9.273 1 98.69 115 GLN B C 1
ATOM 2456 O O . GLN B 1 115 ? 18.328 -4.316 -9.281 1 98.69 115 GLN B O 1
ATOM 2461 N N . ASN B 1 116 ? 19.172 -6.039 -8.242 1 98.5 116 ASN B N 1
ATOM 2462 C CA . ASN B 1 116 ? 19.625 -5.348 -7.039 1 98.5 116 ASN B CA 1
ATOM 2463 C C . ASN B 1 116 ? 18.453 -5.035 -6.102 1 98.5 116 ASN B C 1
ATOM 2465 O O . ASN B 1 116 ? 18.531 -4.086 -5.312 1 98.5 116 ASN B O 1
ATOM 2469 N N . ILE B 1 117 ? 17.406 -5.742 -6.25 1 98.75 117 ILE B N 1
ATOM 2470 C CA . ILE B 1 117 ? 16.328 -5.66 -5.27 1 98.75 117 ILE B CA 1
ATOM 2471 C C . ILE B 1 117 ? 16.766 -6.301 -3.957 1 98.75 117 ILE B C 1
ATOM 2473 O O . ILE B 1 117 ? 17.469 -7.312 -3.963 1 98.75 117 ILE B O 1
ATOM 2477 N N . ILE B 1 118 ? 16.25 -5.738 -2.838 1 98.75 118 ILE B N 1
ATOM 2478 C CA . ILE B 1 118 ? 16.719 -6.191 -1.53 1 98.75 118 ILE B CA 1
ATOM 2479 C C . ILE B 1 118 ? 15.539 -6.758 -0.737 1 98.75 118 ILE B C 1
ATOM 2481 O O . ILE B 1 118 ? 15.648 -7.828 -0.133 1 98.75 118 ILE B O 1
ATOM 2485 N N . ASN B 1 119 ? 14.406 -6.031 -0.695 1 98.75 119 ASN B N 1
ATOM 2486 C CA . ASN B 1 119 ? 13.227 -6.422 0.076 1 98.75 119 ASN B CA 1
ATOM 2487 C C . ASN B 1 119 ? 12.125 -6.984 -0.822 1 98.75 119 ASN B C 1
ATOM 2489 O O . ASN B 1 119 ? 11.758 -6.363 -1.82 1 98.75 119 ASN B O 1
ATOM 2493 N N . LEU B 1 120 ? 11.602 -8.094 -0.471 1 98.88 120 LEU B N 1
ATOM 2494 C CA . LEU B 1 120 ? 10.406 -8.648 -1.108 1 98.88 120 LEU B CA 1
ATOM 2495 C C . LEU B 1 120 ? 9.211 -8.602 -0.164 1 98.88 120 LEU B C 1
ATOM 2497 O O . LEU B 1 120 ? 9.344 -8.891 1.028 1 98.88 120 LEU B O 1
ATOM 2501 N N . TYR B 1 121 ? 8.102 -8.227 -0.694 1 98.81 121 TYR B N 1
ATOM 2502 C CA . TYR B 1 121 ? 6.871 -8.148 0.083 1 98.81 121 TYR B CA 1
ATOM 2503 C C . TYR B 1 121 ? 5.742 -8.906 -0.608 1 98.81 121 TYR B C 1
ATOM 2505 O O . TYR B 1 121 ? 5.555 -8.781 -1.819 1 98.81 121 TYR B O 1
ATOM 2513 N N . ALA B 1 122 ? 5.062 -9.695 0.102 1 98.56 122 ALA B N 1
ATOM 2514 C CA . ALA B 1 122 ? 3.818 -10.312 -0.345 1 98.56 122 ALA B CA 1
ATOM 2515 C C . ALA B 1 122 ? 2.623 -9.781 0.441 1 98.56 122 ALA B C 1
ATOM 2517 O O . ALA B 1 122 ? 2.633 -9.789 1.674 1 98.56 122 ALA B O 1
ATOM 2518 N N . CYS B 1 123 ? 1.688 -9.273 -0.204 1 97.94 123 CYS B N 1
ATOM 2519 C CA . CYS B 1 123 ? 0.421 -8.812 0.354 1 97.94 123 CYS B CA 1
ATOM 2520 C C . CYS B 1 123 ? -0.701 -9.797 0.05 1 97.94 123 CYS B C 1
ATOM 2522 O O . CYS B 1 123 ? -1.077 -9.977 -1.108 1 97.94 123 CYS B O 1
ATOM 2524 N N . ILE B 1 124 ? -1.208 -10.438 1.02 1 97.31 124 ILE B N 1
ATOM 2525 C CA . ILE B 1 124 ? -2.092 -11.562 0.719 1 97.31 124 ILE B CA 1
ATOM 2526 C C . ILE B 1 124 ? -3.344 -11.484 1.591 1 97.31 124 ILE B C 1
ATOM 2528 O O . ILE B 1 124 ? -3.279 -11.031 2.738 1 97.31 124 ILE B O 1
ATOM 2532 N N . GLY B 1 125 ? -4.461 -11.867 1.048 1 97.88 125 GLY B N 1
ATOM 2533 C CA . GLY B 1 125 ? -5.672 -12.031 1.834 1 97.88 125 GLY B CA 1
ATOM 2534 C C . GLY B 1 125 ? -5.539 -13.094 2.912 1 97.88 125 GLY B C 1
ATOM 2535 O O . GLY B 1 125 ? -4.906 -14.125 2.701 1 97.88 125 GLY B O 1
ATOM 2536 N N . TYR B 1 126 ? -6.141 -12.852 4.004 1 98.38 126 TYR B N 1
ATOM 2537 C CA . TYR B 1 126 ? -6.012 -13.719 5.172 1 98.38 126 TYR B CA 1
ATOM 2538 C C . TYR B 1 126 ? -7.332 -13.812 5.93 1 98.38 126 TYR B C 1
ATOM 2540 O O . TYR B 1 126 ? -7.984 -12.797 6.184 1 98.38 126 TYR B O 1
ATOM 2548 N N . PRO B 1 127 ? -7.781 -15.023 6.234 1 98.19 127 PRO B N 1
ATOM 2549 C CA . PRO B 1 127 ? -9.039 -15.195 6.957 1 98.19 127 PRO B CA 1
ATOM 2550 C C . PRO B 1 127 ? -8.844 -15.305 8.469 1 98.19 127 PRO B C 1
ATOM 2552 O O . PRO B 1 127 ? -7.762 -15.672 8.93 1 98.19 127 PRO B O 1
ATOM 2555 N N . GLU B 1 128 ? -9.844 -14.844 9.211 1 96.81 128 GLU B N 1
ATOM 2556 C CA . GLU B 1 128 ? -9.828 -15.164 10.633 1 96.81 128 GLU B CA 1
ATOM 2557 C C . GLU B 1 128 ? -9.844 -16.672 10.867 1 96.81 128 GLU B C 1
ATOM 2559 O O . GLU B 1 128 ? -9.039 -17.188 11.641 1 96.81 128 GLU B O 1
ATOM 2564 N N . GLU B 1 129 ? -10.672 -17.344 10.133 1 97.44 129 GLU B N 1
ATOM 2565 C CA . GLU B 1 129 ? -10.758 -18.797 10.055 1 97.44 129 GLU B CA 1
ATOM 2566 C C . GLU B 1 129 ? -10.953 -19.25 8.609 1 97.44 129 GLU B C 1
ATOM 2568 O O . GLU B 1 129 ? -11.641 -18.594 7.828 1 97.44 129 GLU B O 1
ATOM 2573 N N . ASP B 1 130 ? -10.289 -20.375 8.344 1 98.06 130 ASP B N 1
ATOM 2574 C CA . ASP B 1 130 ? -10.453 -20.906 6.992 1 98.06 130 ASP B CA 1
ATOM 2575 C C . ASP B 1 130 ? -11.93 -21.016 6.621 1 98.06 130 ASP B C 1
ATOM 2577 O O . ASP B 1 130 ? -12.75 -21.422 7.445 1 98.06 130 ASP B O 1
ATOM 2581 N N . ASP B 1 131 ? -12.234 -20.594 5.43 1 97.88 131 ASP B N 1
ATOM 2582 C CA . ASP B 1 131 ? -13.586 -20.797 4.914 1 97.88 131 ASP B CA 1
ATOM 2583 C C . ASP B 1 131 ? -13.555 -21.203 3.441 1 97.88 131 ASP B C 1
ATOM 2585 O O . ASP B 1 131 ? -12.516 -21.609 2.92 1 97.88 131 ASP B O 1
ATOM 2589 N N . GLU B 1 132 ? -14.656 -21.25 2.736 1 97.5 132 GLU B N 1
ATOM 2590 C CA . GLU B 1 132 ? -14.758 -21.797 1.388 1 97.5 132 GLU B CA 1
ATOM 2591 C C . GLU B 1 132 ? -14.055 -20.906 0.373 1 97.5 132 GLU B C 1
ATOM 2593 O O . GLU B 1 132 ? -13.703 -21.344 -0.723 1 97.5 132 GLU B O 1
ATOM 2598 N N . TYR B 1 133 ? -13.828 -19.656 0.743 1 98.12 133 TYR B N 1
ATOM 2599 C CA . TYR B 1 133 ? -13.312 -18.719 -0.24 1 98.12 133 TYR B CA 1
ATOM 2600 C C . TYR B 1 133 ? -11.836 -18.422 0.004 1 98.12 133 TYR B C 1
ATOM 2602 O O . TYR B 1 133 ? -11.125 -17.984 -0.9 1 98.12 133 TYR B O 1
ATOM 2610 N N . LEU B 1 134 ? -11.391 -18.641 1.231 1 98.31 134 LEU B N 1
ATOM 2611 C CA . LEU B 1 134 ? -10.031 -18.234 1.596 1 98.31 134 LEU B CA 1
ATOM 2612 C C . LEU B 1 134 ? -9.484 -19.109 2.721 1 98.31 134 LEU B C 1
ATOM 2614 O O . LEU B 1 134 ? -10.172 -19.328 3.721 1 98.31 134 LEU B O 1
ATOM 2618 N N . THR B 1 135 ? -8.32 -19.609 2.553 1 97.56 135 THR B N 1
ATOM 2619 C CA . THR B 1 135 ? -7.609 -20.359 3.578 1 97.56 135 THR B CA 1
ATOM 2620 C C . THR B 1 135 ? -6.289 -19.688 3.934 1 97.56 135 THR B C 1
ATOM 2622 O O . THR B 1 135 ? -5.91 -18.688 3.314 1 97.56 135 THR B O 1
ATOM 2625 N N . LYS B 1 136 ? -5.605 -20.25 4.855 1 97.88 136 LYS B N 1
ATOM 2626 C CA . LYS B 1 136 ? -4.34 -19.688 5.32 1 97.88 136 LYS B CA 1
ATOM 2627 C C . LYS B 1 136 ? -3.166 -20.219 4.504 1 97.88 136 LYS B C 1
ATOM 2629 O O . LYS B 1 136 ? -2.008 -19.984 4.844 1 97.88 136 LYS B O 1
ATOM 2634 N N . ASN B 1 137 ? -3.438 -20.891 3.406 1 95.44 137 ASN B N 1
ATOM 2635 C CA . ASN B 1 137 ? -2.438 -21.594 2.617 1 95.44 137 ASN B CA 1
ATOM 2636 C C . ASN B 1 137 ? -1.382 -20.641 2.062 1 95.44 137 ASN B C 1
ATOM 2638 O O . ASN B 1 137 ? -0.191 -20.953 2.066 1 95.44 137 ASN B O 1
ATOM 2642 N N . SER B 1 138 ? -1.81 -19.547 1.563 1 96.81 138 SER B N 1
ATOM 2643 C CA . SER B 1 138 ? -0.862 -18.609 0.973 1 96.81 138 SER B CA 1
ATOM 2644 C C . SER B 1 138 ? 0.176 -18.156 1.993 1 96.81 138 SER B C 1
ATOM 2646 O O . SER B 1 138 ? 1.371 -18.109 1.693 1 96.81 138 SER B O 1
ATOM 2648 N N . LYS B 1 139 ? -0.28 -17.781 3.182 1 97.75 139 LYS B N 1
ATOM 2649 C CA . LYS B 1 139 ? 0.649 -17.391 4.242 1 97.75 139 LYS B CA 1
ATOM 2650 C C . LYS B 1 139 ? 1.64 -18.516 4.531 1 97.75 139 LYS B C 1
ATOM 2652 O O . LYS B 1 139 ? 2.844 -18.281 4.648 1 97.75 139 LYS B O 1
ATOM 2657 N N . GLN B 1 140 ? 1.166 -19.719 4.668 1 96.94 140 GLN B N 1
ATOM 2658 C CA . GLN B 1 140 ? 1.998 -20.891 4.961 1 96.94 140 GLN B CA 1
ATOM 2659 C C . GLN B 1 140 ? 3.018 -21.125 3.854 1 96.94 140 GLN B C 1
ATOM 2661 O O . GLN B 1 140 ? 4.18 -21.438 4.129 1 96.94 140 GLN B O 1
ATOM 2666 N N . PHE B 1 141 ? 2.529 -21.031 2.656 1 96.88 141 PHE B N 1
ATOM 2667 C CA . PHE B 1 141 ? 3.41 -21.156 1.502 1 96.88 141 PHE B CA 1
ATOM 2668 C C . PHE B 1 141 ? 4.578 -20.188 1.597 1 96.88 141 PHE B C 1
ATOM 2670 O O . PHE B 1 141 ? 5.738 -20.594 1.462 1 96.88 141 PHE B O 1
ATOM 2677 N N . HIS B 1 142 ? 4.293 -18.922 1.87 1 98.31 142 HIS B N 1
ATOM 2678 C CA . HIS B 1 142 ? 5.328 -17.906 1.942 1 98.31 142 HIS B CA 1
ATOM 2679 C C . HIS B 1 142 ? 6.242 -18.125 3.145 1 98.31 142 HIS B C 1
ATOM 2681 O O . HIS B 1 142 ? 7.453 -17.922 3.055 1 98.31 142 HIS B O 1
ATOM 2687 N N . GLU B 1 143 ? 5.656 -18.531 4.246 1 98.25 143 GLU B N 1
ATOM 2688 C CA . GLU B 1 143 ? 6.469 -18.859 5.414 1 98.25 143 GLU B CA 1
ATOM 2689 C C . GLU B 1 143 ? 7.496 -19.938 5.082 1 98.25 143 GLU B C 1
ATOM 2691 O O . GLU B 1 143 ? 8.656 -19.859 5.492 1 98.25 143 GLU B O 1
ATOM 2696 N N . HIS B 1 144 ? 7.086 -20.906 4.336 1 97.06 144 HIS B N 1
ATOM 2697 C CA . HIS B 1 144 ? 7.965 -22 3.943 1 97.06 144 HIS B CA 1
ATOM 2698 C C . HIS B 1 144 ? 9.094 -21.5 3.047 1 97.06 144 HIS B C 1
ATOM 2700 O O . HIS B 1 144 ? 10.164 -22.109 2.994 1 97.06 144 HIS B O 1
ATOM 2706 N N . LEU B 1 145 ? 8.836 -20.438 2.385 1 97.38 145 LEU B N 1
ATOM 2707 C CA . LEU B 1 145 ? 9.828 -19.891 1.472 1 97.38 145 LEU B CA 1
ATOM 2708 C C . LEU B 1 145 ? 10.688 -18.844 2.168 1 97.38 145 LEU B C 1
ATOM 2710 O O . LEU B 1 145 ? 11.484 -18.156 1.521 1 97.38 145 LEU B O 1
ATOM 2714 N N . GLY B 1 146 ? 10.5 -18.625 3.469 1 98.06 146 GLY B N 1
ATOM 2715 C CA . GLY B 1 146 ? 11.383 -17.766 4.238 1 98.06 146 GLY B CA 1
ATOM 2716 C C . GLY B 1 146 ? 10.812 -16.391 4.488 1 98.06 146 GLY B C 1
ATOM 2717 O O . GLY B 1 146 ? 11.5 -15.508 5.02 1 98.06 146 GLY B O 1
ATOM 2718 N N . TYR B 1 147 ? 9.586 -16.188 4.109 1 98.69 147 TYR B N 1
ATOM 2719 C CA . TYR B 1 147 ? 8.938 -14.914 4.434 1 98.69 147 TYR B CA 1
ATOM 2720 C C . TYR B 1 147 ? 8.484 -14.883 5.887 1 98.69 147 TYR B C 1
ATOM 2722 O O . TYR B 1 147 ? 8.117 -15.922 6.449 1 98.69 147 TYR B O 1
ATOM 2730 N N . ARG 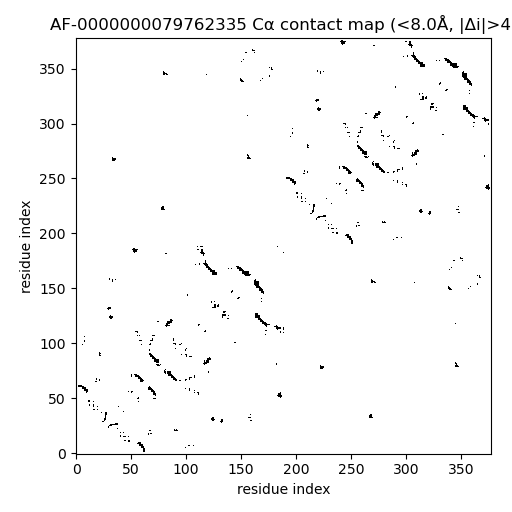B 1 148 ? 8.43 -13.688 6.43 1 98.44 148 ARG B N 1
ATOM 2731 C CA . ARG B 1 148 ? 7.949 -13.477 7.793 1 98.44 148 ARG B CA 1
ATOM 2732 C C . ARG B 1 148 ? 6.742 -12.547 7.809 1 98.44 148 ARG B C 1
ATOM 2734 O O . ARG B 1 148 ? 6.684 -11.586 7.039 1 98.44 148 ARG B O 1
ATOM 2741 N N . LEU B 1 149 ? 5.848 -12.789 8.695 1 98.69 149 LEU B N 1
ATOM 2742 C CA . LEU B 1 149 ? 4.699 -11.914 8.891 1 98.69 149 LEU B CA 1
ATOM 2743 C C . LEU B 1 149 ? 5.125 -10.586 9.5 1 98.69 149 LEU B C 1
ATOM 2745 O O . LEU B 1 149 ? 5.746 -10.555 10.57 1 98.69 149 LEU B O 1
ATOM 2749 N N . ILE B 1 150 ? 4.746 -9.453 8.883 1 98.69 150 ILE B N 1
ATOM 2750 C CA . ILE B 1 150 ? 5.254 -8.188 9.391 1 98.69 150 ILE B CA 1
ATOM 2751 C C . ILE B 1 150 ? 4.098 -7.207 9.578 1 98.69 150 ILE B C 1
ATOM 2753 O O . ILE B 1 150 ? 4.289 -6.102 10.086 1 98.69 150 ILE B O 1
ATOM 2757 N N . GLY B 1 151 ? 2.945 -7.559 9.148 1 98.62 151 GLY B N 1
ATOM 2758 C CA . GLY B 1 151 ? 1.78 -6.703 9.297 1 98.62 151 GLY B CA 1
ATOM 2759 C C . GLY B 1 151 ? 0.469 -7.441 9.117 1 98.62 151 GLY B C 1
ATOM 2760 O O . GLY B 1 151 ? 0.363 -8.328 8.258 1 98.62 151 GLY B O 1
ATOM 2761 N N . GLU B 1 152 ? -0.507 -7.094 9.844 1 98.62 152 GLU B N 1
ATOM 2762 C CA . GLU B 1 152 ? -1.855 -7.645 9.742 1 98.62 152 GLU B CA 1
ATOM 2763 C C . GLU B 1 152 ? -2.906 -6.539 9.797 1 98.62 152 GLU B C 1
ATOM 2765 O O . GLU B 1 152 ? -3.002 -5.816 10.789 1 98.62 152 GLU B O 1
ATOM 2770 N N . PHE B 1 153 ? -3.639 -6.363 8.82 1 98.56 153 PHE B N 1
ATOM 2771 C CA . PHE B 1 153 ? -4.758 -5.441 8.68 1 98.56 153 PHE B CA 1
ATOM 2772 C C . PHE B 1 153 ? -6.086 -6.176 8.828 1 98.56 153 PHE B C 1
ATOM 2774 O O . PHE B 1 153 ? -6.508 -6.891 7.918 1 98.56 153 PHE B O 1
ATOM 2781 N N . ARG B 1 154 ? -6.703 -5.969 9.906 1 98 154 ARG B N 1
ATOM 2782 C CA . ARG B 1 154 ? -7.871 -6.781 10.227 1 98 154 ARG B CA 1
ATOM 2783 C C . ARG B 1 154 ? -9.125 -6.219 9.562 1 98 154 ARG B C 1
ATOM 2785 O O . ARG B 1 154 ? -9.32 -5.004 9.531 1 98 154 ARG B O 1
ATOM 2792 N N . LYS B 1 155 ? -9.945 -7.117 9 1 98.31 155 LYS B N 1
ATOM 2793 C CA . LYS B 1 155 ? -11.258 -6.812 8.445 1 98.31 155 LYS B CA 1
ATOM 2794 C C . LYS B 1 155 ? -11.18 -5.629 7.484 1 98.31 155 LYS B C 1
ATOM 2796 O O . LYS B 1 155 ? -12.031 -4.734 7.523 1 98.31 155 LYS B O 1
ATOM 2801 N N . CYS B 1 156 ? -10.164 -5.617 6.656 1 98.12 156 CYS B N 1
ATOM 2802 C CA . CYS B 1 156 ? -9.953 -4.477 5.773 1 98.12 156 CYS B CA 1
ATOM 2803 C C . CYS B 1 156 ? -10.523 -4.746 4.387 1 98.12 156 CYS B C 1
ATOM 2805 O O . CYS B 1 156 ? -10.617 -3.836 3.561 1 98.12 156 CYS B O 1
ATOM 2807 N N . GLY B 1 157 ? -10.812 -5.961 4.082 1 97.81 157 GLY B N 1
ATOM 2808 C CA . GLY B 1 157 ? -11.398 -6.328 2.803 1 97.81 157 GLY B CA 1
ATOM 2809 C C . GLY B 1 157 ? -12.758 -6.984 2.938 1 97.81 157 GLY B C 1
ATOM 2810 O O . GLY B 1 157 ? -12.984 -7.773 3.857 1 97.81 157 GLY B O 1
ATOM 2811 N N . TYR B 1 158 ? -13.695 -6.617 2.076 1 98.38 158 TYR B N 1
ATOM 2812 C CA . TYR B 1 158 ? -15.047 -7.176 2.072 1 98.38 158 TYR B CA 1
ATOM 2813 C C . TYR B 1 158 ? -15.359 -7.832 0.732 1 98.38 158 TYR B C 1
ATOM 2815 O O . TYR B 1 158 ? -15.336 -7.176 -0.309 1 98.38 158 TYR B O 1
ATOM 2823 N N . LYS B 1 159 ? -15.617 -9.086 0.75 1 97.94 159 LYS B N 1
ATOM 2824 C CA . LYS B 1 159 ? -15.922 -9.867 -0.447 1 97.94 159 LYS B CA 1
ATOM 2825 C C . LYS B 1 159 ? -16.766 -11.094 -0.103 1 97.94 159 LYS B C 1
ATOM 2827 O O . LYS B 1 159 ? -16.547 -11.734 0.924 1 97.94 159 LYS B O 1
ATOM 2832 N N . PHE B 1 160 ? -17.703 -11.406 -0.951 1 97.94 160 PHE B N 1
ATOM 2833 C CA . PHE B 1 160 ? -18.609 -12.539 -0.801 1 97.94 160 PHE B CA 1
ATOM 2834 C C . PHE B 1 160 ? -19.375 -12.453 0.513 1 97.94 160 PHE B C 1
ATOM 2836 O O . PHE B 1 160 ? -19.609 -13.469 1.167 1 97.94 160 PHE B O 1
ATOM 2843 N N . GLY B 1 161 ? -19.578 -11.227 0.969 1 97.56 161 GLY B N 1
ATOM 2844 C CA . GLY B 1 161 ? -20.391 -11.016 2.156 1 97.56 161 GLY B CA 1
ATOM 2845 C C . GLY B 1 161 ? -19.641 -11.258 3.447 1 97.56 161 GLY B C 1
ATOM 2846 O O . GLY B 1 161 ? -20.234 -11.516 4.492 1 97.56 161 GLY B O 1
ATOM 2847 N N . ARG B 1 162 ? -18.328 -11.203 3.322 1 98.06 162 ARG B N 1
ATOM 2848 C CA . ARG B 1 162 ? -17.484 -11.477 4.488 1 98.06 162 ARG B CA 1
ATOM 2849 C C . ARG B 1 162 ? -16.328 -10.484 4.578 1 98.06 162 ARG B C 1
ATOM 2851 O O . ARG B 1 162 ? -15.867 -9.977 3.557 1 98.06 162 ARG B O 1
ATOM 2858 N N . TRP B 1 163 ? -15.945 -10.219 5.812 1 98.31 163 TRP B N 1
ATOM 2859 C CA . TRP B 1 163 ? -14.75 -9.43 6.062 1 98.31 163 TRP B CA 1
ATOM 2860 C C . TRP B 1 163 ? -13.516 -10.312 6.152 1 98.31 163 TRP B C 1
ATOM 2862 O O . TRP B 1 163 ? -13.531 -11.359 6.812 1 98.31 163 TRP B O 1
ATOM 2872 N N . TYR B 1 164 ? -12.5 -9.906 5.5 1 98.62 164 TYR B N 1
ATOM 2873 C CA . TYR B 1 164 ? -11.227 -10.609 5.535 1 98.62 164 TYR B CA 1
ATOM 2874 C C . TYR B 1 164 ? -10.102 -9.688 5.984 1 98.62 164 TYR B C 1
ATOM 2876 O O . TYR B 1 164 ? -10.234 -8.461 5.93 1 98.62 164 TYR B O 1
ATOM 2884 N N . HIS B 1 165 ? -9.055 -10.258 6.488 1 98.56 165 HIS B N 1
ATOM 2885 C CA . HIS B 1 165 ? -7.82 -9.547 6.805 1 98.56 165 HIS B CA 1
ATOM 2886 C C . HIS B 1 165 ? -6.879 -9.523 5.605 1 98.56 165 HIS B C 1
ATOM 2888 O O . HIS B 1 165 ? -7.113 -10.211 4.609 1 98.56 165 HIS B O 1
ATOM 2894 N N . MET B 1 166 ? -6.008 -8.711 5.598 1 98.19 166 MET B N 1
ATOM 2895 C CA . MET B 1 166 ? -4.852 -8.688 4.707 1 98.19 166 MET B CA 1
ATOM 2896 C C . MET B 1 166 ? -3.553 -8.688 5.508 1 98.19 166 MET B C 1
ATOM 2898 O O . MET B 1 166 ? -3.441 -7.988 6.52 1 98.19 166 MET B O 1
ATOM 2902 N N . VAL B 1 167 ? -2.594 -9.461 5.141 1 98.56 167 VAL B N 1
ATOM 2903 C CA . VAL B 1 167 ? -1.32 -9.5 5.852 1 98.56 167 VAL B CA 1
ATOM 2904 C C . VAL B 1 167 ? -0.184 -9.148 4.891 1 98.56 167 VAL B C 1
ATOM 2906 O O . VAL B 1 167 ? -0.31 -9.336 3.678 1 98.56 167 VAL B O 1
ATOM 2909 N N . TRP B 1 168 ? 0.816 -8.68 5.434 1 98.62 168 TRP B N 1
ATOM 2910 C CA . TRP B 1 168 ? 2.066 -8.438 4.723 1 98.62 168 TRP B CA 1
ATOM 2911 C C . TRP B 1 168 ? 3.162 -9.383 5.219 1 98.62 168 TRP B C 1
ATOM 2913 O O . TRP B 1 168 ? 3.357 -9.531 6.426 1 98.62 168 TRP B O 1
ATOM 2923 N N . MET B 1 169 ? 3.793 -9.969 4.277 1 98.81 169 MET B N 1
ATOM 2924 C CA . MET B 1 169 ? 4.945 -10.812 4.57 1 98.81 169 MET B CA 1
ATOM 2925 C C . MET B 1 169 ? 6.191 -10.305 3.852 1 98.81 169 MET B C 1
ATOM 2927 O O . MET B 1 169 ? 6.098 -9.758 2.752 1 98.81 169 MET B O 1
ATOM 2931 N N . GLU B 1 170 ? 7.34 -10.508 4.504 1 98.81 170 GLU B N 1
ATOM 2932 C CA . GLU B 1 170 ? 8.578 -9.922 4 1 98.81 170 GLU B CA 1
ATOM 2933 C C . GLU B 1 170 ? 9.695 -10.969 3.936 1 98.81 170 GLU B C 1
ATOM 2935 O O . GLU B 1 170 ? 9.773 -11.852 4.789 1 98.81 170 GLU B O 1
ATOM 2940 N N . LYS B 1 171 ? 10.492 -10.922 2.996 1 98.75 171 LYS B N 1
ATOM 2941 C CA . LYS B 1 171 ? 11.742 -11.672 2.883 1 98.75 171 LYS B CA 1
ATOM 2942 C C . LYS B 1 171 ? 12.875 -10.781 2.387 1 98.75 171 LYS B C 1
ATOM 2944 O O . LYS B 1 171 ? 12.734 -10.102 1.365 1 98.75 171 LYS B O 1
ATOM 2949 N N . MET B 1 172 ? 13.93 -10.703 3.086 1 98.62 172 MET B N 1
ATOM 2950 C CA . MET B 1 172 ? 15.133 -9.992 2.65 1 98.62 172 MET B CA 1
ATOM 2951 C C . MET B 1 172 ? 16.016 -10.891 1.788 1 98.62 172 MET B C 1
ATOM 2953 O O . MET B 1 172 ? 16.406 -11.977 2.219 1 98.62 172 MET B O 1
ATOM 2957 N N . ILE B 1 173 ? 16.344 -10.438 0.602 1 98.25 173 ILE B N 1
ATOM 2958 C CA . ILE B 1 173 ? 17.141 -11.289 -0.276 1 98.25 173 ILE B CA 1
ATOM 2959 C C . ILE B 1 173 ? 18.5 -10.633 -0.543 1 98.25 173 ILE B C 1
ATOM 2961 O O . ILE B 1 173 ? 19.219 -11.047 -1.447 1 98.25 173 ILE B O 1
ATOM 2965 N N . GLY B 1 174 ? 18.75 -9.594 0.147 1 96.75 174 GLY B N 1
ATOM 2966 C CA . GLY B 1 174 ? 20.016 -8.875 0.086 1 96.75 174 GLY B CA 1
ATOM 2967 C C . GLY B 1 174 ? 20.312 -8.086 1.347 1 96.75 174 GLY B C 1
ATOM 2968 O O . GLY B 1 174 ? 19.5 -8.047 2.271 1 96.75 174 GLY B O 1
ATOM 2969 N N . GLU B 1 175 ? 21.422 -7.523 1.367 1 96.5 175 GLU B N 1
ATOM 2970 C CA . GLU B 1 175 ? 21.828 -6.668 2.479 1 96.5 175 GLU B CA 1
ATOM 2971 C C . GLU B 1 175 ? 21.516 -5.203 2.191 1 96.5 175 GLU B C 1
ATOM 2973 O O . GLU B 1 175 ? 21.234 -4.832 1.05 1 96.5 175 GLU B O 1
ATOM 2978 N N . HIS B 1 176 ? 21.5 -4.41 3.203 1 98 176 HIS B N 1
ATOM 2979 C CA . HIS B 1 176 ? 21.234 -2.982 3.08 1 98 176 HIS B CA 1
ATOM 2980 C C . HIS B 1 176 ? 22.531 -2.174 3.229 1 98 176 HIS B C 1
ATOM 2982 O O . HIS B 1 176 ? 22.797 -1.609 4.293 1 98 176 HIS B O 1
ATOM 2988 N N . PRO B 1 177 ? 23.234 -2.043 2.15 1 97.25 177 PRO B N 1
ATOM 2989 C CA . PRO B 1 177 ? 24.453 -1.242 2.234 1 97.25 177 PRO B CA 1
ATOM 2990 C C . PRO B 1 177 ? 24.172 0.247 2.428 1 97.25 177 PRO B C 1
ATOM 2992 O O . PRO B 1 177 ? 23.047 0.7 2.211 1 97.25 177 PRO B O 1
ATOM 2995 N N . GLU B 1 178 ? 25.188 0.994 2.789 1 95.81 178 GLU B N 1
ATOM 2996 C CA . GLU B 1 178 ? 25.062 2.438 2.965 1 95.81 178 GLU B CA 1
ATOM 2997 C C . GLU B 1 178 ? 24.688 3.123 1.656 1 95.81 178 GLU B C 1
ATOM 2999 O O . GLU B 1 178 ? 23.828 4.012 1.641 1 95.81 178 GLU B O 1
ATOM 3004 N N . LYS B 1 179 ? 25.297 2.686 0.603 1 97 179 LYS B N 1
ATOM 3005 C CA . LYS B 1 179 ? 25 3.156 -0.747 1 97 179 LYS B CA 1
ATOM 3006 C C . LYS B 1 179 ? 24.562 2.002 -1.647 1 97 179 LYS B C 1
ATOM 3008 O O . LYS B 1 179 ? 25.406 1.315 -2.232 1 97 179 LYS B O 1
ATOM 3013 N N . PRO B 1 180 ? 23.281 1.783 -1.765 1 97.5 180 PRO B N 1
ATOM 3014 C CA . PRO B 1 180 ? 22.812 0.658 -2.584 1 97.5 180 PRO B CA 1
ATOM 3015 C C . PRO B 1 180 ? 23.031 0.89 -4.078 1 97.5 180 PRO B C 1
ATOM 3017 O O . PRO B 1 180 ? 22.969 2.029 -4.547 1 97.5 180 PRO B O 1
ATOM 3020 N N . GLU B 1 181 ? 23.297 -0.218 -4.773 1 97.56 181 GLU B N 1
ATOM 3021 C CA . GLU B 1 181 ? 23.391 -0.14 -6.227 1 97.56 181 GLU B CA 1
ATOM 3022 C C . GLU B 1 181 ? 22.031 0.191 -6.852 1 97.56 181 GLU B C 1
ATOM 3024 O O . GLU B 1 181 ? 21 -0.222 -6.344 1 97.56 181 GLU B O 1
ATOM 3029 N N . GLN B 1 182 ? 22.062 0.902 -7.902 1 96.81 182 GLN B N 1
ATOM 3030 C CA . GLN B 1 182 ? 20.828 1.241 -8.602 1 96.81 182 GLN B CA 1
ATOM 3031 C C . GLN B 1 182 ? 20.094 -0.015 -9.062 1 96.81 182 GLN B C 1
ATOM 3033 O O . GLN B 1 182 ? 20.719 -0.978 -9.508 1 96.81 182 GLN B O 1
ATOM 3038 N N . VAL B 1 183 ? 18.875 -0.008 -8.938 1 97.56 183 VAL B N 1
ATOM 3039 C CA . VAL B 1 183 ? 18.062 -1.117 -9.414 1 97.56 183 VAL B CA 1
ATOM 3040 C C . VAL B 1 183 ? 18.078 -1.163 -10.938 1 97.56 183 VAL B C 1
ATOM 3042 O O . VAL B 1 183 ? 17.969 -0.128 -11.602 1 97.56 183 VAL B O 1
ATOM 3045 N N . LYS B 1 184 ? 18.188 -2.365 -11.469 1 98.12 184 LYS B N 1
ATOM 3046 C CA . LYS B 1 184 ? 18.188 -2.582 -12.914 1 98.12 184 LYS B CA 1
ATOM 3047 C C . LYS B 1 184 ? 16.812 -3.016 -13.406 1 98.12 184 LYS B C 1
ATOM 3049 O O . LYS B 1 184 ? 16.031 -3.594 -12.641 1 98.12 184 LYS B O 1
ATOM 3054 N N . ARG B 1 185 ? 16.594 -2.73 -14.641 1 97.62 185 ARG B N 1
ATOM 3055 C CA . ARG B 1 185 ? 15.398 -3.287 -15.273 1 97.62 185 ARG B CA 1
ATOM 3056 C C . ARG B 1 185 ? 15.578 -4.773 -15.562 1 97.62 185 ARG B C 1
ATOM 3058 O O . ARG B 1 185 ? 16.703 -5.242 -15.766 1 97.62 185 ARG B O 1
ATOM 3065 N N . PHE B 1 186 ? 14.469 -5.453 -15.562 1 97.94 186 PHE B N 1
ATOM 3066 C CA . PHE B 1 186 ? 14.5 -6.883 -15.852 1 97.94 186 PHE B CA 1
ATOM 3067 C C . PHE B 1 186 ? 15.195 -7.152 -17.188 1 97.94 186 PHE B C 1
ATOM 3069 O O . PHE B 1 186 ? 15.945 -8.117 -17.312 1 97.94 186 PHE B O 1
ATOM 3076 N N . SER B 1 187 ? 14.977 -6.297 -18.156 1 96.12 187 SER B N 1
ATOM 3077 C CA . SER B 1 187 ? 15.531 -6.461 -19.5 1 96.12 187 SER B CA 1
ATOM 3078 C C . SER B 1 187 ? 17.047 -6.281 -19.484 1 96.12 187 SER B C 1
ATOM 3080 O O . SER B 1 187 ? 17.719 -6.609 -20.453 1 96.12 187 SER B O 1
ATOM 3082 N N . GLU B 1 188 ? 17.609 -5.766 -18.438 1 96.31 188 GLU B N 1
ATOM 3083 C CA . GLU B 1 188 ? 19.031 -5.438 -18.359 1 96.31 188 GLU B CA 1
ATOM 3084 C C . GLU B 1 188 ? 19.812 -6.547 -17.672 1 96.31 188 GLU B C 1
ATOM 3086 O O . GLU B 1 188 ? 21.047 -6.461 -17.547 1 96.31 188 GLU B O 1
ATOM 3091 N N . ILE B 1 189 ? 19.125 -7.5 -17.234 1 95.31 189 ILE B N 1
ATOM 3092 C CA . ILE B 1 189 ? 19.828 -8.555 -16.516 1 95.31 189 ILE B CA 1
ATOM 3093 C C . ILE B 1 189 ? 19.797 -9.844 -17.344 1 95.31 189 ILE B C 1
ATOM 3095 O O . ILE B 1 189 ? 18.922 -10.031 -18.188 1 95.31 189 ILE B O 1
#

Sequence (378 aa):
MNTNEIKIRPATEADAAEILSIYAPYITDTAITFEYDVPTLEEFTGRIRHTLKKYPYLVAVRDSEIIGYAYAGAFYGRAAYDWSAETTIYVKKGCRHGGVGKLLYQALETALKAQNIINLYACIGYPEEDDEYLTKNSKQFHEHLGYRLIGEFRKCGYKFGRWYHMVWMEKMIGEHPEKPEQVKRFSEIMNTNEIKIRPATEADAAEILSIYAPYITDTAITFEYDVPTLEEFTGRIRHTLKKYPYLVAVRDSEIIGYAYAGAFYGRAAYDWSAETTIYVKKGCRHGGVGKLLYQALETALKAQNIINLYACIGYPEEDDEYLTKNSKQFHEHLGYRLIGEFRKCGYKFGRWYHMVWMEKMIGEHPEKPEQVKRFSEI

Foldseek 3Di:
DPQFDKDKDFDALVCLVQQLVQCVCLQPFAVFDLHPDRDDSVVSSVVSVVQQFFWTKMFIDGNNHTFKIKIWAFDVPDPVRQLEIEMDMTGHPPCPPVCRVVVRVVVRLVLSVVQQRWKYKYKTKAAPDDDRRDDCVVVVVVVVVPKDWDDKAFQPGDDPRDGIIITMIMDTSDDDDPDGDHGGGSVVD/DPQFDKDKDFDALVCLVQQLVQCVCLQPFAVFDLHPDRDDSVVSSVVSVVQQFFWTKMFIDGNNHTFKIKIWAFDVPDPVRQLEIEMDMTGHPPCPPVCRVVVRVVVRLVLSVVQQRWKYKYKTKAAPDDDRRDDCVVVVVVVVVPKDWDDKAFQPGDDPRDGIIITMIMDTSDDDDPDGDHGGGSVVD

Solvent-accessible surface area (backbone atoms only — not comparable to full-atom values): 20485 Å² total; per-residue (Å²): 127,82,66,84,51,76,44,77,44,75,60,55,68,87,44,36,66,64,54,45,64,49,47,41,54,40,33,76,61,28,49,59,41,62,49,80,69,75,70,50,70,68,58,47,29,48,52,52,53,59,37,51,69,42,28,56,40,35,31,32,29,43,79,92,33,76,47,29,36,31,36,37,40,75,35,96,71,43,76,25,20,60,43,27,29,29,51,48,75,50,64,24,88,89,51,70,92,68,52,55,66,59,54,46,50,52,53,49,49,53,54,38,43,68,21,44,35,23,40,38,33,36,77,42,45,33,47,92,58,71,53,94,42,32,47,64,56,64,61,52,54,40,43,75,72,62,30,40,84,40,28,57,41,73,64,45,32,51,57,96,72,38,68,23,25,37,34,34,29,37,34,73,70,51,77,86,59,76,75,68,69,76,64,46,38,44,88,75,99,128,83,66,83,51,76,44,77,44,75,61,53,67,88,44,36,66,63,53,46,64,49,47,41,53,41,33,75,61,28,47,59,41,62,50,78,68,76,70,50,70,67,58,48,29,48,51,52,53,60,36,52,69,42,28,56,38,36,32,33,29,41,79,93,33,77,47,29,37,31,35,38,40,75,36,96,70,43,76,25,19,58,42,26,28,29,50,48,75,51,64,24,88,89,50,70,92,69,55,54,67,60,54,46,50,52,54,48,49,54,53,38,43,68,22,44,34,24,38,39,32,35,76,40,45,33,47,92,57,71,51,93,40,34,47,62,56,65,62,52,54,40,43,74,72,61,30,40,83,42,26,58,41,73,63,45,32,48,55,95,71,39,69,24,24,37,32,33,29,36,34,73,70,50,76,86,58,75,75,68,69,75,64,46,38,44,85,77,99

Radius of gyration: 22.11 Å; Cα contacts (8 Å, |Δi|>4): 773; chains: 2; bounding box: 49×76×47 Å

Nearest PDB structures (foldseek):
  5wph-assembly1_A  TM=9.741E-01  e=1.414E-23  Pseudomonas putida KT2440
  5jtf-assembly1_B  TM=9.295E-01  e=2.005E-21  Pseudomonas putida KT2440
  5t7e-assembly1_C-2  TM=9.720E-01  e=3.028E-19  Streptomyces hygroscopicus
  5dwn-assembly2_C  TM=9.065E-01  e=1.547E-18  Brucella ovis ATCC 25840
  3dr8-assembly1_B  TM=8.990E-01  e=1.851E-15  unclassified

InterPro domains:
  IPR000182 GNAT domain [PS51186] (6-174)
  IPR016181 Acyl-CoA N-acyltransferase [SSF55729] (3-172)

pLDDT: mean 96.25, std 7.35, range [39.19, 98.94]